Protein AF-A0AA36I1F5-F1 (afdb_monomer_lite)

Sequence (208 aa):
MPCSGCFPVVDKACPSWGMTSWRTGRLPTWRRWLKSPAPKAVASWRWVSASGSRPKPSIGFPSRSHVIFEANSSVLGRAGLWAEGAKNPTLVLGGFWQELVESFEPNSFSGVLFDAYPLSPGEASGDGEVGAFFREAARLLRPGGCFTFYYDAGSNWLECVRAFRAETTPKLRAAGFGEVQEDQVMCQPRPGCTYFWKDRFLVPKAIR

InterPro domains:
  IPR029063 S-adenosyl-L-methionine-dependent methyltransferase superfamily [G3DSA:3.40.50.150] (58-208)
  IPR029063 S-adenosyl-L-methionine-dependent methyltransferase superfamily [SSF53335] (62-185)
  IPR051038 RMT2/GAMT Methy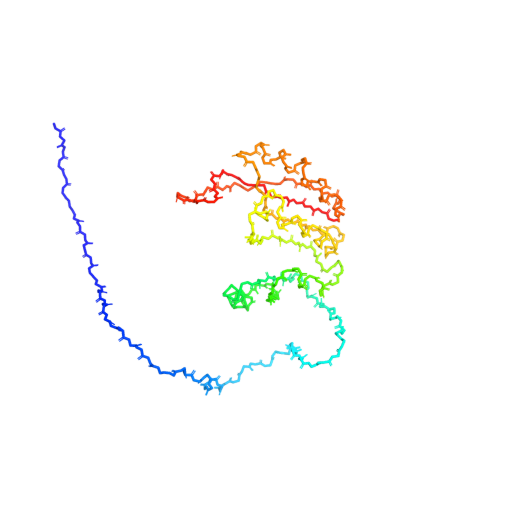ltransferase [PT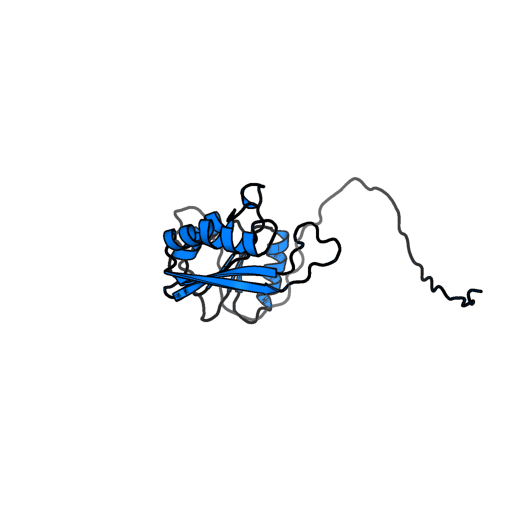HR32379] (62-178)

Radius of gyration: 24.88 Å; chains: 1; bounding box: 67×66×46 Å

pLDDT: mean 76.62, std 27.91, range [24.94, 98.69]

Structure (mmCIF, N/CA/C/O backbone):
data_AF-A0AA36I1F5-F1
#
_entry.id   AF-A0AA36I1F5-F1
#
loop_
_atom_site.group_PDB
_atom_site.id
_atom_site.type_symbol
_atom_site.label_atom_id
_atom_site.label_alt_id
_atom_site.label_comp_id
_atom_site.label_asym_id
_atom_site.label_entity_id
_atom_site.label_seq_id
_atom_site.pdbx_PDB_ins_code
_atom_site.Cartn_x
_atom_site.Cartn_y
_atom_site.Cartn_z
_atom_site.occupancy
_atom_site.B_iso_or_equiv
_atom_site.auth_seq_id
_atom_site.auth_comp_id
_atom_site.auth_asym_id
_atom_site.auth_atom_id
_atom_site.pdbx_PDB_model_num
ATOM 1 N N . MET A 1 1 ? 32.319 -47.508 -23.990 1.00 37.00 1 MET A N 1
ATOM 2 C CA . MET A 1 1 ? 31.601 -47.948 -22.777 1.00 37.00 1 MET A CA 1
ATOM 3 C C . MET A 1 1 ? 30.659 -46.837 -22.343 1.00 37.00 1 MET A C 1
ATOM 5 O O . MET A 1 1 ? 31.134 -45.730 -22.123 1.00 37.00 1 MET A O 1
ATOM 9 N N . PRO A 1 2 ? 29.351 -47.113 -22.290 1.00 35.62 2 PRO A N 1
ATOM 10 C CA . PRO A 1 2 ? 28.555 -46.719 -21.131 1.00 35.62 2 PRO A CA 1
ATOM 11 C C . PRO A 1 2 ? 27.767 -47.916 -20.578 1.00 35.62 2 PRO A C 1
ATOM 13 O O . PRO A 1 2 ? 27.299 -48.773 -21.327 1.00 35.62 2 PRO A O 1
ATOM 16 N N . CYS A 1 3 ? 27.677 -47.981 -19.251 1.00 32.06 3 CYS A N 1
ATOM 17 C CA . CYS A 1 3 ? 27.005 -49.045 -18.518 1.00 32.06 3 CYS A CA 1
ATOM 18 C C . CYS A 1 3 ? 25.477 -48.927 -18.574 1.00 32.06 3 CYS A C 1
ATOM 20 O O . CYS A 1 3 ? 24.892 -47.851 -18.493 1.00 32.06 3 CYS A O 1
ATOM 22 N N . SER A 1 4 ? 24.889 -50.109 -18.673 1.00 35.88 4 SER A N 1
ATOM 23 C CA . SER A 1 4 ? 23.495 -50.530 -18.630 1.00 35.88 4 SER A CA 1
ATOM 24 C C . SER A 1 4 ? 22.808 -50.345 -17.270 1.00 35.88 4 SER A C 1
ATOM 26 O O . SER A 1 4 ? 23.414 -50.604 -16.233 1.00 35.88 4 SER A O 1
ATOM 28 N N . GLY A 1 5 ? 21.506 -50.039 -17.291 1.00 30.09 5 GLY A N 1
ATOM 29 C CA . GLY A 1 5 ? 20.605 -50.163 -16.138 1.00 30.09 5 GLY A CA 1
ATOM 30 C C . GLY A 1 5 ? 19.142 -49.909 -16.517 1.00 30.09 5 GLY A C 1
ATOM 31 O O . GLY A 1 5 ? 18.732 -48.765 -16.671 1.00 30.09 5 GLY A O 1
ATOM 32 N N . CYS A 1 6 ? 18.376 -50.985 -16.707 1.00 29.97 6 CYS A N 1
ATOM 33 C CA . CYS A 1 6 ? 16.960 -51.008 -17.092 1.00 29.97 6 CYS A CA 1
ATOM 34 C C . CYS A 1 6 ? 15.999 -50.897 -15.884 1.00 29.97 6 CYS A C 1
ATOM 36 O O . CYS A 1 6 ? 16.178 -51.657 -14.942 1.00 29.97 6 CYS A O 1
ATOM 38 N N . PHE A 1 7 ? 14.958 -50.046 -16.026 1.00 29.17 7 PHE A N 1
ATOM 39 C CA . PHE A 1 7 ? 13.521 -50.166 -15.635 1.00 29.17 7 PHE A CA 1
ATOM 40 C C . PHE A 1 7 ? 13.102 -50.464 -14.156 1.00 29.17 7 PHE A C 1
ATOM 42 O O . PHE A 1 7 ? 13.889 -51.040 -13.415 1.00 29.17 7 PHE A O 1
ATOM 49 N N . PRO A 1 8 ? 11.866 -50.106 -13.691 1.00 40.16 8 PRO A N 1
ATOM 50 C CA . PRO A 1 8 ? 10.638 -49.988 -14.484 1.00 40.16 8 PRO A CA 1
ATOM 51 C C . PRO A 1 8 ? 9.773 -48.721 -14.344 1.00 40.16 8 PRO A C 1
ATOM 53 O O . PRO A 1 8 ? 9.711 -48.036 -13.328 1.00 40.16 8 PRO A O 1
ATOM 56 N N . VAL A 1 9 ? 9.047 -48.508 -15.442 1.00 33.41 9 VAL A N 1
ATOM 57 C CA . VAL A 1 9 ? 7.820 -47.728 -15.603 1.00 33.41 9 VAL A CA 1
ATOM 58 C C . VAL A 1 9 ? 6.725 -48.335 -14.729 1.00 33.41 9 VAL A C 1
ATOM 60 O O . VAL A 1 9 ? 6.545 -49.553 -14.721 1.00 33.41 9 VAL A O 1
ATOM 63 N N . VAL A 1 10 ? 5.963 -47.487 -14.041 1.00 33.53 10 VAL A N 1
ATOM 64 C CA . VAL A 1 10 ? 4.679 -47.875 -13.453 1.00 33.53 10 VAL A CA 1
ATOM 65 C C . VAL A 1 10 ? 3.609 -46.951 -14.017 1.00 33.53 10 VAL A C 1
ATOM 67 O O . VAL A 1 10 ? 3.393 -45.844 -13.529 1.00 33.53 10 VAL A O 1
ATOM 70 N N . ASP A 1 11 ? 2.961 -47.437 -15.073 1.00 30.39 11 ASP A N 1
ATOM 71 C CA . ASP A 1 11 ? 1.668 -46.964 -15.547 1.00 30.39 11 ASP A CA 1
ATOM 72 C C . ASP A 1 11 ? 0.587 -47.314 -14.520 1.00 30.39 11 ASP A C 1
ATOM 74 O O . ASP A 1 11 ? 0.445 -48.468 -14.105 1.00 30.39 11 ASP A O 1
ATOM 78 N N . LYS A 1 12 ? -0.244 -46.332 -14.169 1.00 31.80 12 LYS A N 1
ATOM 79 C CA . LYS A 1 12 ? -1.614 -46.586 -13.719 1.00 31.80 12 LYS A CA 1
ATOM 80 C C . LYS A 1 12 ? -2.574 -45.667 -14.473 1.00 31.80 12 LYS A C 1
ATOM 82 O O . LYS A 1 12 ? -2.655 -44.473 -14.202 1.00 31.80 12 LYS A O 1
ATOM 87 N N . ALA A 1 13 ? -3.307 -46.281 -15.404 1.00 30.05 13 ALA A N 1
ATOM 88 C CA . ALA A 1 13 ? -4.621 -45.860 -15.901 1.00 30.05 13 ALA A CA 1
ATOM 89 C C . ALA A 1 13 ? -5.575 -45.573 -14.714 1.00 30.05 13 ALA A C 1
ATOM 91 O O . ALA A 1 13 ? -5.378 -46.125 -13.635 1.00 30.05 13 ALA A O 1
ATOM 92 N N . CYS A 1 14 ? -6.625 -44.749 -14.774 1.00 26.41 14 CYS A N 1
ATOM 93 C CA . CYS A 1 14 ? -7.742 -44.584 -15.724 1.00 26.41 14 CYS A CA 1
AT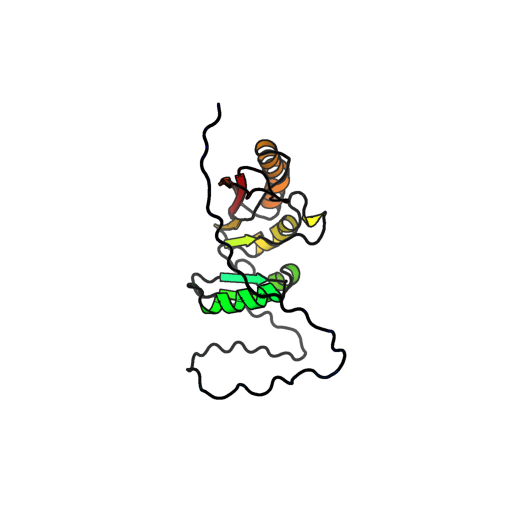OM 94 C C . CYS A 1 14 ? -8.635 -43.422 -15.166 1.00 26.41 14 CYS A C 1
ATOM 96 O O . CYS A 1 14 ? -8.364 -42.994 -14.041 1.00 26.41 14 CYS A O 1
ATOM 98 N N . PRO A 1 15 ? -9.769 -42.985 -15.766 1.00 36.47 15 PRO A N 1
ATOM 99 C CA . PRO A 1 15 ? -10.275 -43.159 -17.127 1.00 36.47 15 PRO A CA 1
ATOM 100 C C . PRO A 1 15 ? -10.642 -41.832 -17.829 1.00 36.47 15 PRO A C 1
ATOM 102 O O . PRO A 1 15 ? -11.023 -40.829 -17.225 1.00 36.47 15 PRO A O 1
ATOM 105 N N . SER A 1 16 ? -10.635 -41.891 -19.155 1.00 30.56 16 SER A N 1
ATOM 106 C CA . SER A 1 16 ? -11.374 -41.001 -20.042 1.00 30.56 16 SER A CA 1
ATOM 107 C C . SER A 1 16 ? -12.889 -41.170 -19.870 1.00 30.56 16 SER A C 1
ATOM 109 O O . SER A 1 16 ? -13.411 -42.280 -19.917 1.00 30.56 16 SER A O 1
ATOM 111 N N . TRP A 1 17 ? -13.607 -40.053 -19.767 1.00 27.98 17 TRP A N 1
ATOM 112 C CA . TRP A 1 17 ? -15.015 -39.962 -20.150 1.00 27.98 17 TRP A CA 1
ATOM 113 C C . TRP A 1 17 ? -15.156 -38.779 -21.098 1.00 27.98 17 TRP A C 1
ATOM 115 O O . TRP A 1 17 ? -15.196 -37.623 -20.685 1.00 27.98 17 TRP A O 1
ATOM 125 N N . GLY A 1 18 ? -15.199 -39.078 -22.392 1.00 25.86 18 GLY A N 1
ATOM 126 C CA . GLY A 1 18 ? -15.912 -38.228 -23.330 1.00 25.86 18 GLY A CA 1
ATOM 127 C C . GLY A 1 18 ? -17.379 -38.640 -23.324 1.00 25.86 18 GLY A C 1
ATOM 128 O O . GLY A 1 18 ? -17.651 -39.835 -23.284 1.00 25.86 18 GLY A O 1
ATOM 129 N N . MET A 1 19 ? -18.302 -37.677 -23.381 1.00 24.94 19 MET A N 1
ATOM 130 C CA . MET A 1 19 ? -19.494 -37.753 -24.235 1.00 24.94 19 MET A CA 1
ATOM 131 C C . MET A 1 19 ? -20.368 -36.489 -24.131 1.00 24.94 19 MET A C 1
ATOM 133 O O . MET A 1 19 ? -20.867 -36.129 -23.073 1.00 24.94 19 MET A O 1
ATOM 137 N N . THR A 1 20 ? -20.588 -35.900 -25.309 1.00 28.00 20 THR A N 1
ATOM 138 C CA . THR A 1 20 ? -21.852 -35.353 -25.841 1.00 28.00 20 THR A CA 1
ATOM 139 C C . THR A 1 20 ? -22.563 -34.156 -25.199 1.00 28.00 20 THR A C 1
ATOM 141 O O . THR A 1 20 ? -23.010 -34.148 -24.059 1.00 28.00 20 THR A O 1
ATOM 144 N N . SER A 1 21 ? -22.795 -33.193 -26.094 1.00 32.88 21 SER A N 1
ATOM 145 C CA . SER A 1 21 ? -23.804 -32.137 -26.103 1.00 32.88 21 SER A CA 1
ATOM 146 C C . SER A 1 21 ? -25.161 -32.498 -25.497 1.00 32.88 21 SER A C 1
ATOM 148 O O . SER A 1 21 ? -25.764 -33.476 -25.928 1.00 32.88 21 SER A O 1
ATOM 150 N N . TRP A 1 22 ? -25.723 -31.586 -24.698 1.00 27.34 22 TRP A N 1
ATOM 151 C CA . TRP A 1 22 ? -27.170 -31.374 -24.608 1.00 27.34 22 TRP A CA 1
ATOM 152 C C . TRP A 1 22 ? -27.476 -29.878 -24.481 1.00 27.34 22 TRP A C 1
ATOM 154 O O . TRP A 1 22 ? -27.153 -29.225 -23.491 1.00 27.34 22 TRP A O 1
ATOM 164 N N . ARG A 1 23 ? -28.101 -29.333 -25.530 1.00 28.56 23 ARG A N 1
ATOM 165 C CA . ARG A 1 23 ? -28.928 -28.127 -25.444 1.00 28.56 23 ARG A CA 1
ATOM 166 C C . ARG A 1 23 ? -30.192 -28.461 -24.642 1.00 28.56 23 ARG A C 1
ATOM 168 O O . ARG A 1 23 ? -30.702 -29.572 -24.728 1.00 28.56 23 ARG A O 1
ATOM 175 N N . THR A 1 24 ? -30.751 -27.412 -24.039 1.00 34.25 24 THR A N 1
ATOM 176 C CA . THR A 1 24 ? -32.116 -27.253 -23.493 1.00 34.25 24 THR A CA 1
ATOM 177 C C . THR A 1 24 ? -32.337 -27.569 -22.005 1.00 34.25 24 THR A C 1
ATOM 179 O O . THR A 1 24 ? -32.146 -28.684 -21.545 1.00 34.25 24 THR A O 1
ATOM 182 N N . GLY A 1 25 ? -32.859 -26.563 -21.286 1.00 27.33 25 GLY A N 1
ATOM 183 C CA . GLY A 1 25 ? -33.937 -26.773 -20.314 1.00 27.33 25 GLY A CA 1
ATOM 184 C C . GLY A 1 25 ? -33.624 -26.650 -18.817 1.00 27.33 25 GLY A C 1
ATOM 185 O O . GLY A 1 25 ? -33.358 -27.644 -18.164 1.00 27.33 25 GLY A O 1
ATOM 186 N N . ARG A 1 26 ? -33.904 -25.454 -18.273 1.00 27.81 26 ARG A N 1
ATOM 187 C CA . ARG A 1 26 ? -34.336 -25.142 -16.885 1.00 27.81 26 ARG A CA 1
ATOM 188 C C . ARG A 1 26 ? -33.311 -25.209 -15.737 1.00 27.81 26 ARG A C 1
ATOM 190 O O . ARG A 1 26 ? -32.789 -26.249 -15.362 1.00 27.81 26 ARG A O 1
ATOM 197 N N . LEU A 1 27 ? -33.165 -24.047 -15.094 1.00 30.00 27 LEU A N 1
ATOM 198 C CA . LEU A 1 27 ? -32.506 -23.811 -13.807 1.00 30.00 27 LEU A CA 1
ATOM 199 C C . LEU A 1 27 ? -33.281 -24.476 -12.647 1.00 30.00 27 LEU A C 1
ATOM 201 O O . LEU A 1 27 ? -34.497 -24.278 -12.560 1.00 30.00 27 LEU A O 1
ATOM 205 N N . PRO A 1 28 ? -32.618 -25.177 -11.708 1.00 31.95 28 PRO A N 1
ATOM 206 C CA . PRO A 1 28 ? -33.247 -25.606 -10.464 1.00 31.95 28 PRO A CA 1
ATOM 207 C C . PRO A 1 28 ? -33.379 -24.439 -9.477 1.00 31.95 28 PRO A C 1
ATOM 209 O O . PRO A 1 28 ? -32.428 -23.720 -9.176 1.00 31.95 28 PRO A O 1
ATOM 212 N N . THR A 1 29 ? -34.588 -24.267 -8.954 1.00 30.53 29 THR A N 1
ATOM 213 C CA . THR A 1 29 ? -34.979 -23.274 -7.951 1.00 30.53 29 THR A CA 1
ATOM 214 C C . THR A 1 29 ? -34.404 -23.598 -6.566 1.00 30.53 29 THR A C 1
ATOM 216 O O . THR A 1 29 ? -34.737 -24.625 -5.973 1.00 30.53 29 THR A O 1
ATOM 219 N N . TRP A 1 30 ? -33.604 -22.688 -6.005 1.00 29.53 30 TRP A N 1
ATOM 220 C CA . TRP A 1 30 ? -33.026 -22.775 -4.658 1.00 29.53 30 TRP A CA 1
ATOM 221 C C . TRP A 1 30 ? -34.054 -22.435 -3.565 1.00 29.53 30 TRP A C 1
ATOM 223 O O . TRP A 1 30 ? -34.070 -21.338 -3.015 1.00 29.53 30 TRP A O 1
ATOM 233 N N . ARG A 1 31 ? -34.942 -23.376 -3.233 1.00 33.97 31 ARG A N 1
ATOM 234 C CA . ARG A 1 31 ? -35.760 -23.324 -2.006 1.00 33.97 31 ARG A CA 1
ATOM 235 C C . ARG A 1 31 ? -35.920 -24.717 -1.406 1.00 33.97 31 ARG A C 1
ATOM 237 O O . ARG A 1 31 ? -36.994 -25.295 -1.527 1.00 33.97 31 ARG A O 1
ATOM 244 N N . ARG A 1 32 ? -34.888 -25.262 -0.744 1.00 33.34 32 ARG A N 1
ATOM 245 C CA . ARG A 1 32 ? -35.091 -26.369 0.218 1.00 33.34 32 ARG A CA 1
ATOM 246 C C . ARG A 1 32 ? -33.907 -26.709 1.137 1.00 33.34 32 ARG A C 1
ATOM 248 O O . ARG A 1 32 ? -33.588 -27.875 1.274 1.00 33.34 32 ARG A O 1
ATOM 255 N N . TRP A 1 33 ? -33.300 -25.740 1.822 1.00 28.89 33 TRP A N 1
ATOM 256 C CA . TRP A 1 33 ? -32.435 -26.039 2.979 1.00 28.89 33 TRP A CA 1
ATOM 257 C C . TRP A 1 33 ? -32.628 -24.997 4.084 1.00 28.89 33 TRP A C 1
ATOM 259 O O . TRP A 1 33 ? -31.832 -24.090 4.276 1.00 28.89 33 TRP A O 1
ATOM 269 N N . LEU A 1 34 ? -33.744 -25.124 4.799 1.00 30.61 34 LEU A N 1
ATOM 270 C CA . LEU A 1 34 ? -33.954 -24.538 6.121 1.00 30.61 34 LEU A CA 1
ATOM 271 C C . LEU A 1 34 ? -34.661 -25.606 6.949 1.00 30.61 34 LEU A C 1
ATOM 273 O O . LEU A 1 34 ? -35.832 -25.873 6.680 1.00 30.61 34 LEU A O 1
ATOM 277 N N . LYS A 1 35 ? -33.944 -26.229 7.896 1.00 31.17 35 LYS A N 1
ATOM 278 C CA . LYS A 1 35 ? -34.474 -26.816 9.144 1.00 31.17 35 LYS A CA 1
ATOM 279 C C . LYS A 1 35 ? -33.345 -27.457 9.969 1.00 31.17 35 LYS A C 1
ATOM 281 O O . LYS A 1 35 ? -33.098 -28.652 9.853 1.00 31.17 35 LYS A O 1
ATOM 286 N N . SER A 1 36 ? -32.676 -26.654 10.799 1.00 32.47 36 SER A N 1
ATOM 287 C CA . SER A 1 36 ? -32.271 -26.965 12.190 1.00 32.47 36 SER A CA 1
ATOM 288 C C . SER A 1 36 ? -31.636 -25.718 12.836 1.00 32.47 36 SER A C 1
ATOM 290 O O . SER A 1 36 ? -31.051 -24.914 12.108 1.00 32.47 36 SER A O 1
ATOM 292 N N . PRO A 1 37 ? -31.810 -25.484 14.152 1.00 40.25 37 PRO A N 1
ATOM 293 C CA . PRO A 1 37 ? -31.570 -24.177 14.760 1.00 40.25 37 PRO A CA 1
ATOM 294 C C . PRO A 1 37 ? -30.102 -24.000 15.171 1.00 40.25 37 PRO A C 1
ATOM 296 O O . PRO A 1 37 ? -29.571 -24.785 15.952 1.00 40.25 37 PRO A O 1
ATOM 299 N N . ALA A 1 38 ? -29.459 -22.943 14.674 1.00 34.44 38 ALA A N 1
ATOM 300 C CA . ALA A 1 38 ? -28.154 -22.488 15.152 1.00 34.44 38 ALA A CA 1
ATOM 301 C C . ALA A 1 38 ? -28.319 -21.555 16.377 1.00 34.44 38 ALA A C 1
ATOM 303 O O . ALA A 1 38 ? -29.341 -20.867 16.488 1.00 34.44 38 ALA A O 1
ATOM 304 N N . PRO A 1 39 ? -27.356 -21.547 17.318 1.00 35.84 39 PRO A N 1
ATOM 305 C CA . PRO A 1 39 ? -27.492 -20.894 18.617 1.00 35.84 39 PRO A CA 1
ATOM 306 C C . PRO A 1 39 ? -27.527 -19.365 18.516 1.00 35.84 39 PRO A C 1
ATOM 308 O O . PRO A 1 39 ? -26.969 -18.751 17.608 1.00 35.84 39 PRO A O 1
ATOM 311 N N . LYS A 1 40 ? -28.189 -18.751 19.502 1.00 40.62 40 LYS A N 1
ATOM 312 C CA . LYS A 1 40 ? -28.300 -17.302 19.691 1.00 40.62 40 LYS A CA 1
ATOM 313 C C . LYS A 1 40 ? -26.913 -16.675 19.891 1.00 40.62 40 LYS A C 1
ATOM 315 O O . LYS A 1 40 ? -26.405 -16.661 21.007 1.00 40.62 40 LYS A O 1
ATOM 320 N N . ALA A 1 41 ? -26.350 -16.099 18.835 1.00 30.91 41 ALA A N 1
ATOM 321 C CA . ALA A 1 41 ? -25.345 -15.047 18.926 1.00 30.91 41 ALA A CA 1
ATOM 322 C C . ALA A 1 41 ? -25.959 -13.768 18.345 1.00 30.91 41 ALA A C 1
ATOM 324 O O . ALA A 1 41 ? -26.298 -13.690 17.165 1.00 30.91 41 ALA A O 1
ATOM 325 N N . VAL A 1 42 ? -26.180 -12.783 19.212 1.00 38.47 42 VAL A N 1
ATOM 326 C CA . VAL A 1 42 ? -26.660 -11.458 18.824 1.00 38.47 42 VAL A CA 1
ATOM 327 C C . VAL A 1 42 ? -25.479 -10.683 18.249 1.00 38.47 42 VAL A C 1
ATOM 329 O O . VAL A 1 42 ? -24.647 -10.173 18.986 1.00 38.47 42 VAL A O 1
ATOM 332 N N . ALA A 1 43 ? -25.436 -10.576 16.927 1.00 32.09 43 ALA A N 1
ATOM 333 C CA . ALA A 1 43 ? -24.882 -9.425 16.226 1.00 32.09 43 ALA A CA 1
ATOM 334 C C . ALA A 1 43 ? -25.748 -9.222 14.979 1.00 32.09 43 ALA A C 1
ATOM 336 O O . ALA A 1 43 ? -25.529 -9.825 13.930 1.00 32.09 43 ALA A O 1
ATOM 337 N N . SER A 1 44 ? -26.827 -8.452 15.126 1.00 26.22 44 SER A N 1
ATOM 338 C CA . SER A 1 44 ? -27.702 -8.123 14.006 1.00 26.22 44 SER A CA 1
ATOM 339 C C . SER A 1 44 ? -26.991 -7.136 13.082 1.00 26.22 44 SER A C 1
ATOM 341 O O . SER A 1 44 ? -26.946 -5.943 13.375 1.00 26.22 44 SER A O 1
ATOM 343 N N . TRP A 1 45 ? -26.485 -7.598 11.945 1.00 34.91 45 TRP A N 1
ATOM 344 C CA . TRP A 1 45 ? -26.148 -6.706 10.837 1.00 34.91 45 TRP A CA 1
ATOM 345 C C . TRP A 1 45 ? -27.353 -6.652 9.906 1.00 34.91 45 TRP A C 1
ATOM 347 O O . TRP A 1 45 ? -27.576 -7.525 9.070 1.00 34.91 45 TRP A O 1
ATOM 357 N N . ARG A 1 46 ? -28.214 -5.656 10.132 1.00 25.69 46 ARG A N 1
ATOM 358 C CA . ARG A 1 46 ? -29.417 -5.436 9.330 1.00 25.69 46 ARG A CA 1
ATOM 359 C C . ARG A 1 46 ? -29.025 -4.633 8.090 1.00 25.69 46 ARG A C 1
ATOM 361 O O . ARG A 1 46 ? -28.829 -3.427 8.174 1.00 25.69 46 ARG A O 1
ATOM 368 N N . TRP A 1 47 ? -28.942 -5.293 6.938 1.00 30.31 47 TRP A N 1
ATOM 369 C CA . TRP A 1 47 ? -29.044 -4.603 5.654 1.00 30.31 47 TRP A CA 1
ATOM 370 C C . TRP A 1 47 ? -30.515 -4.231 5.445 1.00 30.31 47 TRP A C 1
ATOM 372 O O . TRP A 1 47 ? -31.361 -5.102 5.250 1.00 30.31 47 TRP A O 1
ATOM 382 N N . VAL A 1 48 ? -30.831 -2.940 5.534 1.00 28.20 48 VAL A N 1
ATOM 383 C CA . VAL A 1 48 ? -32.125 -2.394 5.114 1.00 28.20 48 VAL A CA 1
ATOM 384 C C . VAL A 1 48 ? -31.854 -1.459 3.946 1.00 28.20 48 VAL A C 1
ATOM 386 O O . VAL A 1 48 ? -31.306 -0.375 4.118 1.00 28.20 48 VAL A O 1
ATOM 389 N N . SER A 1 49 ? -32.220 -1.908 2.749 1.00 40.66 49 SER A N 1
ATOM 390 C CA . SER A 1 49 ? -32.395 -1.037 1.591 1.00 40.66 49 SER A CA 1
ATOM 391 C C . SER A 1 49 ? -33.816 -0.482 1.619 1.00 40.66 49 SER A C 1
ATOM 393 O O . SER A 1 49 ? -34.765 -1.259 1.538 1.00 40.66 49 SER A O 1
ATOM 395 N N . ALA A 1 50 ? -33.954 0.836 1.745 1.00 31.47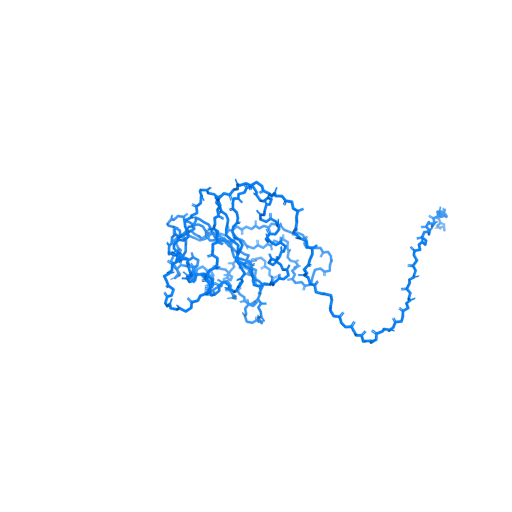 50 ALA A N 1
ATOM 396 C CA . ALA A 1 50 ? -35.065 1.621 1.207 1.00 31.47 50 ALA A CA 1
ATOM 397 C C . ALA A 1 50 ? -34.735 3.114 1.370 1.00 31.47 50 ALA A C 1
ATOM 399 O O . ALA A 1 50 ? -34.487 3.566 2.481 1.00 31.47 50 ALA A O 1
ATOM 400 N N . SER A 1 51 ? -34.696 3.828 0.241 1.00 47.53 51 SER A N 1
ATOM 401 C CA . SER A 1 51 ? -34.933 5.272 0.055 1.00 47.53 51 SER A CA 1
ATOM 402 C C . SER A 1 51 ? -34.723 6.238 1.239 1.00 47.53 51 SER A C 1
ATOM 404 O O . SER A 1 51 ? -35.473 6.212 2.211 1.00 47.53 51 SER A O 1
ATOM 406 N N . GLY A 1 52 ? -33.834 7.218 1.043 1.00 39.47 52 GLY A N 1
ATOM 407 C CA . GLY A 1 52 ? -33.723 8.428 1.869 1.00 39.47 52 GLY A CA 1
ATOM 408 C C . GLY A 1 52 ? -32.353 8.547 2.532 1.00 39.47 52 GLY A C 1
ATOM 409 O O . GLY A 1 52 ? -31.992 7.694 3.331 1.00 39.47 52 GLY A O 1
ATOM 410 N N . SER A 1 53 ? -31.584 9.565 2.125 1.00 43.81 53 SER A N 1
ATOM 411 C CA . SER A 1 53 ? -30.298 10.040 2.681 1.00 43.81 53 SER A CA 1
ATOM 412 C C . SER A 1 53 ? -29.629 9.141 3.736 1.00 43.81 53 SER A C 1
ATOM 414 O O . SER A 1 53 ? -30.039 9.142 4.897 1.00 43.81 53 SER A O 1
ATOM 416 N N . ARG A 1 54 ? -28.560 8.424 3.347 1.00 37.50 54 ARG A N 1
ATOM 417 C CA . ARG A 1 54 ? -27.753 7.586 4.253 1.00 37.50 54 ARG A CA 1
ATOM 418 C C . ARG A 1 54 ? -27.180 8.425 5.407 1.00 37.50 54 ARG A C 1
ATOM 420 O O . ARG A 1 54 ? -26.307 9.253 5.144 1.00 37.50 54 ARG A O 1
ATOM 427 N N . PRO A 1 55 ? -27.535 8.164 6.676 1.00 39.06 55 PRO A N 1
ATOM 428 C CA . PRO A 1 55 ? -26.599 8.435 7.755 1.00 39.06 55 PRO A CA 1
ATOM 429 C C . PRO A 1 55 ? -25.397 7.499 7.569 1.00 39.06 55 PRO A C 1
ATOM 431 O O . PRO A 1 55 ? -25.575 6.288 7.418 1.00 39.06 55 PRO A O 1
ATOM 434 N N . LYS A 1 56 ? -24.179 8.051 7.523 1.00 40.47 56 LYS A N 1
ATOM 435 C CA . LYS A 1 56 ? -22.952 7.246 7.491 1.00 40.47 56 LYS A CA 1
ATOM 436 C C . LYS A 1 56 ? -22.857 6.466 8.811 1.00 40.47 56 LYS A C 1
ATOM 438 O O . LYS A 1 56 ? -22.809 7.099 9.865 1.00 40.47 56 LYS A O 1
ATOM 443 N N . PRO A 1 57 ? -22.879 5.123 8.801 1.00 38.69 57 PRO A N 1
ATOM 444 C CA . PRO A 1 57 ? -22.666 4.361 10.021 1.00 38.69 57 PRO A CA 1
ATOM 445 C C . PRO A 1 57 ? -21.199 4.492 10.442 1.00 38.69 57 PRO A C 1
ATOM 447 O O . PRO A 1 57 ? -20.302 4.140 9.680 1.00 38.69 57 PRO A O 1
ATOM 450 N N . SER A 1 58 ? -20.941 4.956 11.665 1.00 48.88 58 SER A N 1
ATOM 451 C CA . SER A 1 58 ? -19.621 4.824 12.276 1.00 48.88 58 SER A CA 1
ATOM 452 C C . SER A 1 58 ? -19.440 3.368 12.711 1.00 48.88 58 SER A C 1
ATOM 454 O O . SER A 1 58 ? -20.020 2.901 13.691 1.00 48.88 58 SER A O 1
ATOM 456 N N . ILE A 1 59 ? -18.680 2.601 11.931 1.00 57.84 59 ILE A N 1
ATOM 457 C CA . ILE A 1 59 ? -18.392 1.205 12.266 1.00 57.84 59 ILE A CA 1
ATOM 458 C C . ILE A 1 59 ? -17.370 1.200 13.410 1.00 57.84 59 ILE A C 1
ATOM 460 O O . ILE A 1 59 ? -16.178 1.418 13.206 1.00 57.84 59 ILE A O 1
ATOM 464 N N . GLY A 1 60 ? -17.848 0.986 14.636 1.00 50.59 60 GLY A N 1
ATOM 465 C CA . GLY A 1 60 ? -16.995 0.730 15.794 1.00 50.59 60 GLY A CA 1
ATOM 466 C C . GLY A 1 60 ? -16.437 -0.691 15.738 1.00 50.59 60 GLY A C 1
ATOM 467 O O . GLY A 1 60 ? -17.194 -1.650 15.591 1.00 50.59 60 GLY A O 1
ATOM 468 N N . PHE A 1 61 ? -15.120 -0.835 15.867 1.00 60.66 61 PHE A N 1
ATOM 469 C CA . PHE A 1 61 ? -14.438 -2.124 15.778 1.00 60.66 61 PHE A CA 1
ATOM 470 C C . PHE A 1 61 ? -13.873 -2.579 17.134 1.00 60.66 61 PHE A C 1
ATOM 472 O O . PHE A 1 61 ? -13.336 -1.752 17.877 1.00 60.66 61 PHE A O 1
ATOM 479 N N . PRO A 1 62 ? -13.922 -3.886 17.458 1.00 66.19 62 PRO A N 1
ATOM 480 C CA . PRO A 1 62 ? -13.218 -4.427 18.617 1.00 66.19 62 PRO A CA 1
ATOM 481 C C . PRO A 1 62 ? -11.695 -4.275 18.459 1.00 66.19 62 PRO A C 1
ATOM 483 O O . PRO A 1 62 ? -11.173 -4.161 17.342 1.00 66.19 62 PRO A O 1
ATOM 486 N N . SER A 1 63 ? -10.968 -4.282 19.582 1.00 67.38 63 SER A N 1
ATOM 487 C CA . SER A 1 63 ? -9.504 -4.205 19.580 1.00 67.38 63 SER A CA 1
ATOM 488 C C . SER A 1 63 ? -8.907 -5.398 18.819 1.00 67.38 63 SER A C 1
ATOM 490 O O . SER A 1 63 ? -9.277 -6.542 19.058 1.00 67.38 63 SER A O 1
ATOM 492 N N . ARG A 1 64 ? -7.984 -5.119 17.883 1.00 84.19 64 ARG A N 1
ATOM 493 C CA . ARG A 1 64 ? -7.373 -6.102 16.960 1.00 84.19 64 ARG A CA 1
ATOM 494 C C . ARG A 1 64 ? -8.394 -6.828 16.073 1.00 84.19 64 ARG A C 1
ATOM 496 O O . ARG A 1 64 ? -8.575 -8.038 16.161 1.00 84.19 64 ARG A O 1
ATOM 503 N N . SER A 1 65 ? -9.023 -6.079 15.182 1.00 93.19 65 SER A N 1
ATOM 504 C CA . SER A 1 65 ? -9.897 -6.585 14.120 1.00 93.19 65 SER A CA 1
ATOM 505 C C . SER A 1 65 ? -9.303 -6.296 12.745 1.00 93.19 65 SER A C 1
ATOM 507 O O . SER A 1 65 ? -8.424 -5.443 12.608 1.00 93.19 65 SER A O 1
ATOM 509 N N . HIS A 1 66 ? -9.767 -7.028 11.736 1.00 96.00 66 HIS A N 1
ATOM 510 C CA . HIS A 1 66 ? -9.382 -6.838 10.343 1.00 96.00 66 HIS A CA 1
ATOM 511 C C . HIS A 1 66 ? -10.579 -6.369 9.517 1.00 96.00 66 HIS A C 1
ATOM 513 O O . HIS A 1 66 ? -11.715 -6.788 9.742 1.00 96.00 66 HIS A O 1
ATOM 519 N N . VAL A 1 67 ? -10.301 -5.531 8.525 1.00 97.25 67 VAL A N 1
ATOM 520 C CA . VAL A 1 67 ? -11.257 -5.149 7.488 1.00 97.25 67 VAL A CA 1
ATOM 521 C C . VAL A 1 67 ? -10.605 -5.431 6.145 1.00 97.25 67 VAL A C 1
ATOM 523 O O . VAL A 1 67 ? -9.467 -5.024 5.925 1.00 97.25 67 VAL A O 1
ATOM 526 N N . ILE A 1 68 ? -11.309 -6.152 5.278 1.00 97.62 68 ILE A N 1
ATOM 527 C CA . ILE A 1 68 ? -10.841 -6.540 3.946 1.00 97.62 68 ILE A CA 1
ATOM 528 C C . ILE A 1 68 ? -11.840 -6.012 2.923 1.00 97.62 68 ILE A C 1
ATOM 530 O O . ILE A 1 68 ? -13.042 -6.248 3.054 1.00 97.62 68 ILE A O 1
ATOM 534 N N . PHE A 1 69 ? -11.342 -5.314 1.907 1.00 97.50 69 PHE A N 1
ATOM 535 C CA . PHE A 1 69 ? -12.121 -4.907 0.739 1.00 97.50 69 PHE A CA 1
ATOM 536 C C . PHE A 1 69 ? -11.780 -5.834 -0.421 1.00 97.50 69 PHE A C 1
ATOM 538 O O . PHE A 1 69 ? -10.605 -6.078 -0.678 1.00 97.50 69 PHE A O 1
ATOM 545 N N . GLU A 1 70 ? -12.794 -6.360 -1.102 1.00 97.56 70 GLU A N 1
ATOM 546 C CA . GLU A 1 70 ? -12.606 -7.290 -2.214 1.00 97.56 70 GLU A CA 1
ATOM 547 C C . GLU A 1 70 ? -13.632 -7.021 -3.321 1.00 97.56 70 GLU A C 1
ATOM 549 O O . GLU A 1 70 ? -14.840 -7.168 -3.121 1.00 97.56 70 GLU A O 1
ATOM 554 N N . ALA A 1 71 ? -13.153 -6.639 -4.504 1.00 96.25 71 ALA A N 1
ATOM 555 C CA . ALA A 1 71 ? -14.005 -6.301 -5.641 1.00 96.25 71 ALA A CA 1
ATOM 556 C C . ALA A 1 71 ? -14.448 -7.541 -6.436 1.00 96.25 71 ALA A C 1
ATOM 558 O O . ALA A 1 71 ? -15.534 -7.564 -7.019 1.00 96.25 71 ALA A O 1
ATOM 559 N N . ASN A 1 72 ? -13.632 -8.596 -6.470 1.00 96.25 72 ASN A N 1
ATOM 560 C CA . ASN A 1 72 ? -13.917 -9.805 -7.222 1.00 96.25 72 ASN A CA 1
ATOM 561 C C . ASN A 1 72 ? -14.911 -10.698 -6.467 1.00 96.25 72 ASN A C 1
ATOM 563 O O . ASN A 1 72 ? -14.599 -11.266 -5.422 1.00 96.25 72 ASN A O 1
ATOM 567 N N . SER A 1 73 ? -16.094 -10.917 -7.042 1.00 94.06 73 SER A N 1
ATOM 568 C CA . SER A 1 73 ? -17.165 -11.702 -6.410 1.00 94.06 73 SER A CA 1
ATOM 569 C C . SER A 1 73 ? -16.772 -13.149 -6.063 1.00 94.06 73 SER A C 1
ATOM 571 O O . SER A 1 73 ? -17.236 -13.689 -5.057 1.00 94.06 73 SER A O 1
ATOM 573 N N . SER A 1 74 ? -15.888 -13.779 -6.847 1.00 92.56 74 SER A N 1
ATOM 574 C CA . SER A 1 74 ? -15.411 -15.145 -6.582 1.00 92.56 74 SER A CA 1
ATOM 575 C C . SER A 1 74 ? -14.390 -15.208 -5.441 1.00 92.56 74 SER A C 1
ATOM 577 O O . SER A 1 74 ? -14.320 -16.202 -4.713 1.00 92.56 74 SER A O 1
ATOM 579 N N . VAL A 1 75 ? -13.592 -14.151 -5.260 1.00 97.00 75 VAL A N 1
ATOM 580 C CA . VAL A 1 75 ? -12.667 -14.025 -4.127 1.00 97.00 75 VAL A CA 1
ATOM 581 C C . VAL A 1 75 ? -13.444 -13.620 -2.879 1.00 97.00 75 VAL A C 1
ATOM 583 O O . VAL A 1 75 ? -13.242 -14.229 -1.833 1.00 97.00 75 VAL A O 1
ATOM 586 N N . LEU A 1 76 ? -14.413 -12.710 -3.008 1.00 95.75 76 LEU A N 1
ATOM 587 C CA . LEU A 1 76 ? -15.282 -12.248 -1.927 1.00 95.75 76 LEU A CA 1
ATOM 588 C C . LEU A 1 76 ? -15.963 -13.411 -1.196 1.00 95.75 76 LEU A C 1
ATOM 590 O O . LEU A 1 76 ? -15.924 -13.473 0.031 1.00 95.75 76 LEU A O 1
ATOM 594 N N . GLY A 1 77 ? -16.535 -14.369 -1.937 1.00 93.56 77 GLY A N 1
ATOM 595 C CA . GLY A 1 77 ? -17.159 -15.553 -1.338 1.00 93.56 77 GLY A CA 1
ATOM 596 C C . GLY A 1 77 ? -16.177 -16.404 -0.524 1.00 93.56 77 GLY A C 1
ATOM 597 O O . GLY A 1 77 ? -16.504 -16.856 0.571 1.00 93.56 77 GLY A O 1
ATOM 598 N N . ARG A 1 78 ? -14.943 -16.577 -1.017 1.00 97.19 78 ARG A N 1
ATOM 599 C CA . ARG A 1 78 ? -13.885 -17.313 -0.303 1.00 97.19 78 ARG A CA 1
ATOM 600 C C . ARG A 1 78 ? -13.371 -16.546 0.915 1.00 97.19 78 ARG A C 1
ATOM 602 O O . ARG A 1 78 ? -13.161 -17.155 1.959 1.00 97.19 78 ARG A O 1
ATOM 609 N N . ALA A 1 79 ? -13.201 -15.232 0.794 1.00 96.69 79 ALA A N 1
ATOM 610 C CA . ALA A 1 79 ? -12.777 -14.361 1.883 1.00 96.69 79 ALA A CA 1
ATOM 611 C C . ALA A 1 79 ? -13.812 -14.336 3.018 1.00 96.69 79 ALA A C 1
ATOM 613 O O . ALA A 1 79 ? -13.432 -14.409 4.184 1.00 96.69 79 ALA A O 1
ATOM 614 N N . GLY A 1 80 ? -15.108 -14.313 2.687 1.00 95.38 80 GLY A N 1
ATOM 615 C CA . GLY A 1 80 ? -16.192 -14.420 3.665 1.00 95.38 80 GLY A CA 1
ATOM 616 C C . GLY A 1 80 ? -16.141 -15.729 4.457 1.00 95.38 80 GLY A C 1
ATOM 617 O O . GLY A 1 80 ? -16.130 -15.694 5.683 1.00 95.38 80 GLY A O 1
ATOM 618 N N . LEU A 1 81 ? -16.009 -16.871 3.771 1.00 95.81 81 LEU A N 1
ATOM 619 C CA . LEU A 1 81 ? -15.868 -18.179 4.429 1.00 95.81 81 LEU A CA 1
ATOM 620 C C . LEU A 1 81 ? -14.606 -18.264 5.298 1.00 95.81 81 LEU A C 1
ATOM 622 O O . LEU A 1 81 ? -14.635 -18.821 6.390 1.00 95.81 81 LEU A O 1
ATOM 626 N N . TRP A 1 82 ? -13.489 -17.701 4.831 1.00 97.31 82 TRP A N 1
ATOM 627 C CA . TRP A 1 82 ? -12.259 -17.641 5.618 1.00 97.31 82 TRP A CA 1
ATOM 628 C C . TRP A 1 82 ? -12.425 -16.793 6.889 1.00 97.31 82 TRP A C 1
ATOM 630 O O . TRP A 1 82 ? -11.937 -17.179 7.952 1.00 97.31 82 TRP A O 1
ATOM 640 N N . ALA A 1 83 ? -13.141 -15.668 6.801 1.00 96.81 83 ALA A N 1
ATOM 641 C CA . ALA A 1 83 ? -13.358 -14.755 7.920 1.00 96.81 83 ALA A CA 1
ATOM 642 C C . ALA A 1 83 ? -14.126 -15.401 9.088 1.00 96.81 83 ALA A C 1
ATOM 644 O O . ALA A 1 83 ? -13.870 -15.043 10.237 1.00 96.81 83 ALA A O 1
ATOM 645 N N . GLU A 1 84 ? -15.001 -16.382 8.827 1.00 95.12 84 GLU A N 1
ATOM 646 C CA . GLU A 1 84 ? -15.723 -17.138 9.867 1.00 95.12 84 GLU A CA 1
ATOM 647 C C . GLU A 1 84 ? -14.780 -17.916 10.801 1.00 95.12 84 GLU A C 1
ATOM 649 O O . GLU A 1 84 ? -15.078 -18.089 11.983 1.00 95.12 84 GLU A O 1
ATOM 654 N N . GLY A 1 85 ? -13.633 -18.367 10.282 1.00 94.62 85 GLY A N 1
ATOM 655 C CA . GLY A 1 85 ? -12.608 -19.094 11.036 1.00 94.62 85 GLY A CA 1
ATOM 656 C C . GLY A 1 85 ? -11.412 -18.239 11.462 1.00 94.62 85 GLY A C 1
ATOM 657 O O . GLY A 1 85 ? -10.454 -18.769 12.030 1.00 94.62 85 GLY A O 1
ATOM 658 N N . ALA A 1 86 ? -11.415 -16.937 11.167 1.00 95.00 86 ALA A N 1
ATOM 659 C CA . ALA A 1 86 ? -10.280 -16.069 11.446 1.00 95.00 86 ALA A CA 1
ATOM 660 C C . ALA A 1 86 ? -10.102 -15.844 12.957 1.00 95.00 86 ALA A C 1
ATOM 662 O O . ALA A 1 86 ? -11.052 -15.592 13.695 1.00 95.00 86 ALA A O 1
ATOM 663 N N . LYS A 1 87 ? -8.845 -15.875 13.422 1.00 93.56 87 LYS A N 1
ATOM 664 C CA . LYS A 1 87 ? -8.498 -15.652 14.839 1.00 93.56 87 LYS A CA 1
ATOM 665 C C . LYS A 1 87 ? -8.977 -14.293 15.362 1.00 93.56 87 LYS A C 1
ATOM 667 O O . LYS A 1 87 ? -9.375 -14.181 16.517 1.00 93.56 87 LYS A O 1
ATOM 672 N N . ASN A 1 88 ? -8.874 -13.266 14.523 1.00 93.81 88 ASN A N 1
ATOM 673 C CA . ASN A 1 88 ? -9.314 -11.913 14.833 1.00 93.81 88 ASN A CA 1
ATOM 674 C C . ASN A 1 88 ? -10.650 -11.647 14.127 1.00 93.81 88 ASN A C 1
ATOM 676 O O . ASN A 1 88 ? -10.790 -12.056 12.967 1.00 93.81 88 ASN A O 1
ATOM 680 N N . PRO A 1 89 ? -11.589 -10.912 14.755 1.00 95.31 89 PRO A N 1
ATOM 681 C CA . PRO A 1 89 ? -12.818 -10.489 14.096 1.00 95.31 89 PRO A CA 1
ATOM 682 C C . PRO A 1 89 ? -12.503 -9.812 12.762 1.00 95.31 89 PRO A C 1
ATOM 684 O O . PRO A 1 89 ? -11.753 -8.835 12.725 1.00 95.31 89 PRO A O 1
ATOM 687 N N . THR A 1 90 ? -13.049 -10.355 11.677 1.00 96.12 90 THR A N 1
ATOM 688 C CA . THR A 1 90 ? -12.752 -9.914 10.313 1.00 96.12 90 THR A CA 1
ATOM 689 C C . THR A 1 90 ? -14.043 -9.518 9.611 1.00 96.12 90 THR A C 1
ATOM 691 O O . THR A 1 90 ? -14.963 -10.325 9.498 1.00 96.12 90 THR A O 1
ATOM 694 N N . LEU A 1 91 ? -14.101 -8.281 9.121 1.00 95.75 91 LEU A N 1
ATOM 695 C CA . LEU A 1 91 ? -15.170 -7.789 8.258 1.00 95.75 91 LEU A CA 1
ATOM 696 C C . LEU A 1 91 ? -14.698 -7.811 6.804 1.00 95.75 91 LEU A C 1
ATOM 698 O O . LEU A 1 91 ? -13.702 -7.172 6.473 1.00 95.75 91 LEU A O 1
ATOM 702 N N . VAL A 1 92 ? -15.430 -8.503 5.934 1.00 97.31 92 VAL A N 1
ATOM 703 C CA . VAL A 1 92 ? -15.162 -8.519 4.490 1.00 97.31 92 VAL A CA 1
ATOM 704 C C . VAL A 1 92 ? -16.250 -7.721 3.780 1.00 97.31 92 VAL A C 1
ATOM 706 O O . VAL A 1 92 ? -17.434 -8.025 3.927 1.00 97.31 92 VAL A O 1
ATOM 709 N N . LEU A 1 93 ? -15.855 -6.697 3.026 1.00 96.94 93 LEU A N 1
ATOM 710 C CA . LEU A 1 93 ? -16.757 -5.853 2.247 1.00 96.94 93 LEU A CA 1
ATOM 711 C C . LEU A 1 93 ? -16.521 -6.069 0.753 1.00 96.94 93 LEU A C 1
ATOM 713 O O . LEU A 1 93 ? -15.393 -5.988 0.271 1.00 96.94 93 LEU A O 1
ATOM 717 N N . GLY A 1 94 ? -17.609 -6.335 0.034 1.00 97.31 94 GLY A N 1
ATOM 718 C CA . GLY A 1 94 ? -17.594 -6.502 -1.413 1.00 97.31 94 GLY A CA 1
ATOM 719 C C . GLY A 1 94 ? -17.681 -5.168 -2.141 1.00 97.31 94 GLY A C 1
ATOM 720 O O . GLY A 1 94 ? -18.602 -4.398 -1.868 1.00 97.31 94 GLY A O 1
ATOM 721 N N . GLY A 1 95 ? -16.769 -4.922 -3.078 1.00 96.00 95 GLY A N 1
ATOM 722 C CA . GLY A 1 95 ? -16.769 -3.724 -3.921 1.00 96.00 95 GLY A CA 1
ATOM 723 C C . GLY A 1 95 ? -15.379 -3.138 -4.148 1.00 96.00 95 GLY A C 1
ATOM 724 O O . GLY A 1 95 ? -14.385 -3.614 -3.602 1.00 96.00 95 GLY A O 1
ATOM 725 N N . PHE A 1 96 ? -15.325 -2.093 -4.970 1.00 95.69 96 PHE A N 1
ATOM 726 C CA . PHE A 1 96 ? -14.105 -1.336 -5.230 1.00 95.69 96 PHE A CA 1
ATOM 727 C C . PHE A 1 96 ? -13.715 -0.499 -4.013 1.00 95.69 96 PHE A C 1
ATOM 729 O O . PHE A 1 96 ? -14.572 0.113 -3.367 1.00 95.69 96 PHE A O 1
ATOM 736 N N . TRP A 1 97 ? -12.419 -0.444 -3.697 1.00 95.81 97 TRP A N 1
ATOM 737 C CA . TRP A 1 97 ? -11.947 0.318 -2.541 1.00 95.81 97 TRP A CA 1
ATOM 738 C C . TRP A 1 97 ? -12.321 1.797 -2.668 1.00 95.81 97 TRP A C 1
ATOM 740 O O . TRP A 1 97 ? -12.671 2.400 -1.659 1.00 95.81 97 TRP A O 1
ATOM 750 N N . GLN A 1 98 ? -12.327 2.339 -3.893 1.00 94.69 98 GLN A N 1
ATOM 751 C CA . GLN A 1 98 ? -12.673 3.724 -4.217 1.00 94.69 98 GLN A CA 1
ATOM 752 C C . GLN A 1 98 ? -14.031 4.130 -3.631 1.00 94.69 98 GLN A C 1
ATOM 754 O O . GLN A 1 98 ? -14.183 5.240 -3.137 1.00 94.69 98 GLN A O 1
ATOM 759 N N . GLU A 1 99 ? -15.002 3.216 -3.638 1.00 95.56 99 GLU A N 1
ATOM 760 C CA . GLU A 1 99 ? -16.351 3.455 -3.119 1.00 95.56 99 GLU A CA 1
ATOM 761 C C . GLU A 1 99 ? -16.447 3.136 -1.621 1.00 95.56 99 GLU A C 1
ATOM 763 O O . GLU A 1 99 ? -17.130 3.814 -0.849 1.00 95.56 99 GLU A O 1
ATOM 768 N N . LEU A 1 100 ? -15.768 2.071 -1.186 1.00 96.19 100 LEU A N 1
ATOM 769 C CA . LEU A 1 100 ? -15.891 1.564 0.179 1.00 96.19 100 LEU A CA 1
ATOM 770 C C . LEU A 1 100 ? -15.213 2.480 1.204 1.00 96.19 100 LEU A C 1
ATOM 772 O O . LEU A 1 100 ? -15.756 2.680 2.294 1.00 96.19 100 LEU A O 1
ATOM 776 N N . VAL A 1 101 ? -14.062 3.069 0.867 1.00 95.81 101 VAL A N 1
ATOM 777 C CA . VAL A 1 101 ? -13.270 3.904 1.791 1.00 95.81 101 VAL A CA 1
ATOM 778 C C . VAL A 1 101 ? -14.012 5.159 2.250 1.00 95.81 101 VAL A C 1
ATOM 780 O O . VAL A 1 101 ? -13.798 5.620 3.374 1.00 95.81 101 VAL A O 1
ATOM 783 N N . GLU A 1 102 ? -14.933 5.685 1.438 1.00 94.00 102 GLU A N 1
ATOM 784 C CA . GLU A 1 102 ? -15.737 6.875 1.754 1.00 94.00 102 GLU A CA 1
ATOM 785 C C . GLU A 1 102 ? -16.690 6.674 2.942 1.00 94.00 102 GLU A C 1
ATOM 787 O O . GLU A 1 102 ? -17.150 7.643 3.566 1.00 94.00 102 GLU A O 1
ATOM 792 N N . SER A 1 103 ? -17.004 5.411 3.243 1.00 93.00 103 SER A N 1
ATOM 793 C CA . SER A 1 103 ? -17.880 5.019 4.349 1.00 93.00 103 SER A CA 1
ATOM 794 C C . SER A 1 103 ? -17.150 4.948 5.692 1.00 93.00 103 SER A C 1
ATOM 796 O O . SER A 1 103 ? -17.800 4.797 6.722 1.00 93.00 103 SER A O 1
ATOM 798 N N . PHE A 1 104 ? -15.818 5.055 5.698 1.00 94.56 104 PHE A N 1
ATOM 799 C CA . PHE A 1 104 ? -15.009 5.015 6.912 1.00 94.56 104 PHE A CA 1
ATOM 800 C C . PHE A 1 104 ? -14.602 6.417 7.347 1.00 94.56 104 PHE A C 1
ATOM 802 O O . PHE A 1 104 ? -14.149 7.234 6.542 1.00 94.56 104 PHE A O 1
ATOM 809 N N . GLU A 1 105 ? -14.705 6.674 8.646 1.00 95.69 105 GLU A N 1
ATOM 810 C CA . GLU A 1 105 ? -14.251 7.927 9.240 1.00 95.69 105 GLU A CA 1
ATOM 811 C C . GLU A 1 105 ? -12.714 8.025 9.229 1.00 95.69 105 GLU A C 1
ATOM 813 O O . GLU A 1 105 ? -12.016 7.000 9.257 1.00 95.69 105 GLU A O 1
ATOM 818 N N . PRO A 1 106 ? -12.144 9.242 9.206 1.00 96.81 106 PRO A N 1
ATOM 819 C CA . PRO A 1 106 ? -10.712 9.426 9.402 1.00 96.81 106 PRO A CA 1
ATOM 820 C C . PRO A 1 106 ? -10.215 8.777 10.703 1.00 96.81 106 PRO A C 1
ATOM 822 O O . PRO A 1 106 ? -10.946 8.709 11.690 1.00 96.81 106 PRO A O 1
ATOM 825 N N . ASN A 1 107 ? -8.949 8.351 10.737 1.00 96.44 107 ASN A N 1
ATOM 826 C CA . ASN A 1 107 ? -8.322 7.732 11.918 1.00 96.44 107 ASN A CA 1
ATOM 827 C C . ASN A 1 107 ? -8.998 6.425 12.400 1.00 96.44 107 ASN A C 1
ATOM 829 O O . ASN A 1 107 ? -8.917 6.055 13.577 1.00 96.44 107 ASN A O 1
ATOM 833 N N . SER A 1 108 ? -9.657 5.692 11.505 1.00 95.31 108 SER A N 1
ATOM 834 C CA . SER A 1 108 ? -10.305 4.420 11.841 1.00 95.31 108 SER A CA 1
ATOM 835 C C . SER A 1 108 ? -9.303 3.285 12.087 1.00 95.31 108 SER A C 1
ATOM 837 O O . SER A 1 108 ? -9.548 2.436 12.948 1.00 95.31 108 SER A O 1
ATOM 839 N N . PHE A 1 109 ? -8.150 3.295 11.409 1.00 96.62 109 PHE A N 1
ATOM 840 C CA . PHE A 1 109 ? -7.233 2.152 11.341 1.00 96.62 109 PHE A CA 1
ATOM 841 C C . PHE A 1 109 ? -5.875 2.419 11.997 1.00 96.62 109 PHE A C 1
ATOM 843 O O . PHE A 1 109 ? -5.341 3.520 11.934 1.00 96.62 109 PHE A O 1
ATOM 850 N N . SER A 1 110 ? -5.279 1.394 12.607 1.00 97.00 110 SER A N 1
ATOM 851 C CA . SER A 1 110 ? -3.892 1.448 13.107 1.00 97.00 110 SER A CA 1
ATOM 852 C C . SER A 1 110 ? -2.867 0.968 12.076 1.00 97.00 110 SER A C 1
ATOM 854 O O . SER A 1 110 ? -1.679 1.248 12.211 1.00 97.00 110 SER A O 1
ATOM 856 N N . GLY A 1 111 ? -3.317 0.237 11.060 1.00 97.69 111 GLY A N 1
ATOM 857 C CA . GLY A 1 111 ? -2.481 -0.275 9.987 1.00 97.69 111 GLY A CA 1
ATOM 858 C C . GLY A 1 111 ? -3.307 -0.492 8.728 1.00 97.69 111 GLY A C 1
ATOM 859 O O . GLY A 1 111 ? -4.481 -0.851 8.824 1.00 97.69 111 GLY A O 1
ATOM 860 N N . VAL A 1 112 ? -2.698 -0.258 7.571 1.00 98.38 112 VAL A N 1
ATOM 861 C CA . VAL A 1 112 ? -3.300 -0.466 6.255 1.00 98.38 112 VAL A CA 1
ATOM 862 C C . VAL A 1 112 ? -2.288 -1.190 5.372 1.00 98.38 112 VAL A C 1
ATOM 864 O O . VAL A 1 112 ? -1.149 -0.746 5.237 1.00 98.38 112 VAL A O 1
ATOM 867 N N . LEU A 1 113 ? -2.723 -2.301 4.783 1.00 98.31 113 LEU A N 1
ATOM 868 C CA . LEU A 1 113 ? -2.023 -3.013 3.718 1.00 98.31 113 LEU A CA 1
ATOM 869 C C . LEU A 1 113 ? -2.807 -2.792 2.426 1.00 98.31 113 LEU A C 1
ATOM 871 O O . LEU A 1 113 ? -4.019 -3.010 2.417 1.00 98.31 113 LEU A O 1
ATOM 875 N N . PHE A 1 114 ? -2.126 -2.384 1.360 1.00 97.88 114 PHE A N 1
ATOM 876 C CA . PHE A 1 114 ? -2.729 -2.270 0.035 1.00 97.88 114 PHE A CA 1
ATOM 877 C C . PHE A 1 114 ? -2.014 -3.186 -0.955 1.00 97.88 114 PHE A C 1
ATOM 879 O O . PHE A 1 114 ? -0.817 -3.038 -1.198 1.00 97.88 114 PHE A O 1
ATOM 886 N N . ASP A 1 115 ? -2.769 -4.132 -1.505 1.00 95.00 115 ASP A N 1
ATOM 887 C CA . ASP A 1 115 ? -2.316 -5.113 -2.491 1.00 95.00 115 ASP A CA 1
ATOM 888 C C . ASP A 1 115 ? -3.478 -5.404 -3.450 1.00 95.00 115 ASP A C 1
ATOM 890 O O . ASP A 1 115 ? -4.226 -6.369 -3.292 1.00 95.00 115 ASP A O 1
ATOM 894 N N . ALA A 1 116 ? -3.711 -4.473 -4.375 1.00 92.25 116 ALA A N 1
ATOM 895 C CA . ALA A 1 116 ? -4.750 -4.581 -5.392 1.00 92.25 116 ALA A CA 1
ATOM 896 C C . ALA A 1 116 ? -4.116 -4.822 -6.763 1.00 92.25 116 ALA A C 1
ATOM 898 O O . ALA A 1 116 ? -3.066 -4.264 -7.084 1.00 92.25 116 ALA A O 1
ATOM 899 N N . TYR A 1 117 ? -4.776 -5.637 -7.585 1.00 89.19 117 TYR A N 1
ATOM 900 C CA . TYR A 1 117 ? -4.323 -5.889 -8.946 1.00 89.19 117 TYR A CA 1
ATOM 901 C C . TYR A 1 117 ? -4.736 -4.732 -9.872 1.00 89.19 117 TYR A C 1
ATOM 903 O O . TYR A 1 117 ? -5.914 -4.365 -9.865 1.00 89.19 117 TYR A O 1
ATOM 911 N N . PRO A 1 118 ? -3.818 -4.185 -10.686 1.00 87.44 118 PRO A N 1
ATOM 912 C CA . PRO A 1 118 ? -4.136 -3.110 -11.619 1.00 87.44 118 PRO A CA 1
ATOM 913 C C . PRO A 1 118 ? -5.096 -3.587 -12.717 1.00 87.44 118 PRO A C 1
ATOM 915 O O . PRO A 1 118 ? -4.938 -4.671 -13.278 1.00 87.44 118 PRO A O 1
ATOM 918 N N . LEU A 1 119 ? -6.082 -2.763 -13.063 1.00 88.81 119 LEU A N 1
ATOM 919 C CA . LEU A 1 119 ? -7.063 -3.034 -14.119 1.00 88.81 119 LEU A CA 1
ATOM 920 C C . LEU A 1 119 ? -6.646 -2.458 -15.474 1.00 88.81 119 LEU A C 1
ATOM 922 O O . LEU A 1 119 ? -7.201 -2.836 -16.508 1.00 88.81 119 LEU A O 1
ATOM 926 N N . SER A 1 120 ? -5.660 -1.561 -15.484 1.00 86.69 120 SER A N 1
ATOM 927 C CA . SER A 1 120 ? -5.117 -0.942 -16.691 1.00 86.69 120 SER A CA 1
ATOM 928 C C . SER A 1 120 ? -3.579 -0.946 -16.699 1.00 86.69 120 SER A C 1
ATOM 930 O O . SER A 1 120 ? -2.948 -0.975 -15.643 1.00 86.69 120 SER A O 1
ATOM 932 N N . PRO A 1 121 ? -2.924 -0.873 -17.877 1.00 81.81 121 PRO A N 1
ATOM 933 C CA . PRO A 1 121 ? -1.462 -0.778 -17.946 1.00 81.81 121 PRO A CA 1
ATOM 934 C C . PRO A 1 121 ? -0.882 0.442 -17.210 1.00 81.81 121 PRO A C 1
ATOM 936 O O . PRO A 1 121 ? 0.231 0.381 -16.689 1.00 81.81 121 PRO A O 1
ATOM 939 N N . GLY A 1 122 ? -1.640 1.544 -17.151 1.00 77.69 122 GLY A N 1
ATOM 940 C CA . GLY A 1 122 ? -1.249 2.742 -16.405 1.00 77.69 122 GLY A CA 1
ATOM 941 C C . GLY A 1 122 ? -1.214 2.501 -14.896 1.00 77.69 122 GLY A C 1
ATOM 942 O O . GLY A 1 122 ? -0.275 2.925 -14.231 1.00 77.69 122 GLY A O 1
ATOM 943 N N . GLU A 1 123 ? -2.178 1.745 -14.371 1.00 83.25 123 GLU A N 1
ATOM 944 C CA . GLU A 1 123 ? -2.212 1.324 -12.965 1.00 83.25 123 GLU A CA 1
ATOM 945 C C . GLU A 1 123 ? -1.117 0.312 -12.607 1.00 83.25 123 GLU A C 1
ATOM 947 O O . GLU A 1 123 ? -0.795 0.156 -11.434 1.00 83.25 123 GLU A O 1
ATOM 952 N N . ALA A 1 124 ? -0.538 -0.375 -13.595 1.00 75.19 124 ALA A N 1
ATOM 953 C CA . ALA A 1 124 ? 0.534 -1.349 -13.391 1.00 75.19 124 ALA A CA 1
ATOM 954 C C . ALA A 1 124 ? 1.943 -0.726 -13.354 1.00 75.19 124 ALA A C 1
ATOM 956 O O . ALA A 1 124 ? 2.919 -1.439 -13.132 1.00 75.19 124 ALA A O 1
ATOM 957 N N . SER A 1 125 ? 2.072 0.580 -13.613 1.00 73.69 125 SER A N 1
ATOM 958 C CA . SER A 1 125 ? 3.366 1.257 -13.763 1.00 73.69 125 SER A CA 1
ATOM 959 C C .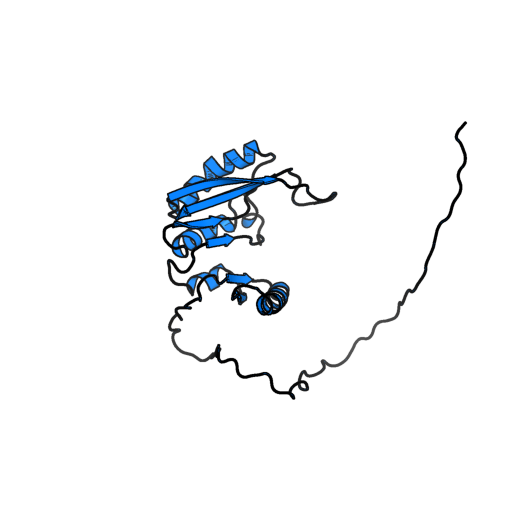 SER A 1 125 ? 3.700 2.145 -12.560 1.00 73.69 125 SER A C 1
ATOM 961 O O . SER A 1 125 ? 2.906 3.002 -12.173 1.00 73.69 125 SER A O 1
ATOM 963 N N . GLY A 1 126 ? 4.912 2.007 -12.010 1.00 79.81 126 GLY A N 1
ATOM 964 C CA . GLY A 1 126 ? 5.393 2.834 -10.894 1.00 79.81 126 GLY A CA 1
ATOM 965 C C . GLY A 1 126 ? 4.508 2.700 -9.651 1.00 79.81 126 GLY A C 1
ATOM 966 O O . GLY A 1 126 ? 4.238 1.593 -9.203 1.00 79.81 126 GLY A O 1
ATOM 967 N N . ASP A 1 127 ? 4.040 3.829 -9.107 1.00 83.38 127 ASP A N 1
ATOM 968 C CA . ASP A 1 127 ? 3.086 3.830 -7.985 1.00 83.38 127 ASP A CA 1
ATOM 969 C C . ASP A 1 127 ? 1.664 3.435 -8.399 1.00 83.38 127 ASP A C 1
ATOM 971 O O . ASP A 1 127 ? 0.862 3.124 -7.529 1.00 83.38 127 ASP A O 1
ATOM 975 N N . GLY A 1 128 ? 1.335 3.465 -9.695 1.00 86.50 128 GLY A N 1
ATOM 976 C CA . GLY A 1 128 ? 0.105 2.891 -10.233 1.00 86.50 128 GLY A CA 1
ATOM 977 C C . GLY A 1 128 ? -1.175 3.176 -9.435 1.00 86.50 128 GLY A C 1
ATOM 978 O O . GLY A 1 128 ? -1.430 4.300 -8.994 1.00 86.50 128 GLY A O 1
ATOM 979 N N . GLU A 1 129 ? -1.962 2.119 -9.229 1.00 90.25 129 GLU A N 1
ATOM 980 C CA . GLU A 1 129 ? -3.201 2.143 -8.439 1.00 90.25 129 GLU A CA 1
ATOM 981 C C . GLU A 1 129 ? -2.960 2.479 -6.955 1.00 90.25 129 GLU A C 1
ATOM 983 O O . GLU A 1 129 ? -3.731 3.216 -6.337 1.00 90.25 129 GLU A O 1
ATOM 988 N N . VAL A 1 130 ? -1.860 2.002 -6.363 1.00 94.38 130 VAL A N 1
ATOM 989 C CA . VAL A 1 130 ? -1.572 2.266 -4.944 1.00 94.38 130 VAL A CA 1
ATOM 990 C C . VAL A 1 130 ? -1.271 3.746 -4.684 1.00 94.38 130 VAL A C 1
ATOM 992 O O . VAL A 1 130 ? -1.641 4.287 -3.640 1.00 94.38 130 VAL A O 1
ATOM 995 N N . GLY A 1 131 ? -0.691 4.441 -5.662 1.00 95.12 131 GLY A N 1
ATOM 996 C CA . GLY A 1 131 ? -0.442 5.878 -5.623 1.00 95.12 131 GLY A CA 1
ATOM 997 C C . GLY A 1 131 ? -1.727 6.700 -5.537 1.00 95.12 131 GLY A C 1
ATOM 998 O O . GLY A 1 131 ? -1.759 7.713 -4.834 1.00 95.12 131 GLY A O 1
ATOM 999 N N . ALA A 1 132 ? -2.807 6.242 -6.180 1.00 94.44 132 ALA A N 1
ATOM 1000 C CA . ALA A 1 132 ? -4.126 6.864 -6.065 1.00 94.44 132 ALA A CA 1
ATOM 1001 C C . ALA A 1 132 ? -4.706 6.728 -4.645 1.00 94.44 132 ALA A C 1
ATOM 1003 O O . ALA A 1 132 ? -5.469 7.587 -4.198 1.00 94.44 132 ALA A O 1
ATOM 1004 N N . PHE A 1 133 ? -4.293 5.698 -3.904 1.00 97.31 133 PHE A N 1
ATOM 1005 C CA . PHE A 1 133 ? -4.771 5.413 -2.557 1.00 97.31 133 PHE A CA 1
ATOM 1006 C C . PHE A 1 133 ? -4.008 6.153 -1.442 1.00 97.31 133 PHE A C 1
ATOM 1008 O O . PHE A 1 133 ? -4.501 6.230 -0.319 1.00 97.31 133 PHE A O 1
ATOM 1015 N N . PHE A 1 134 ? -2.845 6.766 -1.704 1.00 98.19 134 PHE A N 1
ATOM 1016 C CA . PHE A 1 134 ? -2.003 7.367 -0.651 1.00 98.19 134 PHE A CA 1
ATOM 1017 C C . PHE A 1 134 ? -2.734 8.369 0.256 1.00 98.19 134 PHE A C 1
ATOM 1019 O O . PHE A 1 134 ? -2.559 8.337 1.475 1.00 98.19 134 PHE A O 1
ATOM 1026 N N . ARG A 1 135 ? -3.566 9.250 -0.316 1.00 97.94 135 ARG A N 1
ATOM 1027 C CA . ARG A 1 135 ? -4.331 10.237 0.470 1.00 97.94 135 ARG A CA 1
ATOM 1028 C C . ARG A 1 135 ? -5.399 9.579 1.337 1.00 97.94 135 ARG A C 1
ATOM 1030 O O . ARG A 1 135 ? -5.597 9.997 2.475 1.00 97.94 135 ARG A O 1
ATOM 1037 N N . GLU A 1 136 ? -6.051 8.541 0.823 1.00 98.12 136 GLU A N 1
ATOM 1038 C CA . GLU A 1 136 ? -7.042 7.777 1.579 1.00 98.12 136 GLU A CA 1
ATOM 1039 C C . GLU A 1 136 ? -6.374 6.967 2.689 1.00 98.12 136 GLU A C 1
ATOM 1041 O O . GLU A 1 136 ? -6.824 7.025 3.831 1.00 98.12 136 GLU A O 1
ATOM 1046 N N . ALA A 1 137 ? -5.246 6.310 2.410 1.00 98.25 137 ALA A N 1
ATOM 1047 C CA . ALA A 1 137 ? -4.444 5.623 3.419 1.00 98.25 137 ALA A CA 1
ATOM 1048 C C . ALA A 1 137 ? -4.052 6.573 4.558 1.00 98.25 137 ALA A C 1
ATOM 1050 O O . ALA A 1 137 ? -4.285 6.264 5.729 1.00 98.25 137 ALA A O 1
ATOM 1051 N N . ALA A 1 138 ? -3.529 7.755 4.212 1.00 98.31 138 ALA A N 1
ATOM 1052 C CA . ALA A 1 138 ? -3.211 8.783 5.187 1.00 98.31 138 ALA A CA 1
ATOM 1053 C C . ALA A 1 138 ? -4.462 9.174 5.976 1.00 98.31 138 ALA A C 1
ATOM 1055 O O . ALA A 1 138 ? -4.439 9.044 7.188 1.00 98.31 138 ALA A O 1
ATOM 1056 N N . ARG A 1 139 ? -5.579 9.553 5.339 1.00 98.19 139 ARG A N 1
ATOM 1057 C CA . ARG A 1 139 ? -6.837 9.933 6.017 1.00 98.19 139 ARG A CA 1
ATOM 1058 C C . ARG A 1 139 ? -7.342 8.864 6.994 1.00 98.19 139 ARG A C 1
ATOM 1060 O O . ARG A 1 139 ? -7.789 9.207 8.094 1.00 98.19 139 ARG A O 1
ATOM 1067 N N . LEU A 1 140 ? -7.286 7.597 6.596 1.00 98.19 140 LEU A N 1
ATOM 1068 C CA . LEU A 1 140 ? -7.835 6.450 7.317 1.00 98.19 140 LEU A CA 1
ATOM 1069 C C . LEU A 1 140 ? -6.992 6.017 8.524 1.00 98.19 140 LEU A C 1
ATOM 1071 O O . LEU A 1 140 ? -7.548 5.502 9.498 1.00 98.19 140 LEU A O 1
ATOM 1075 N N . LEU A 1 141 ? -5.675 6.224 8.490 1.00 98.44 141 LEU A N 1
ATOM 1076 C CA . LEU A 1 141 ? -4.769 5.818 9.565 1.00 98.44 141 LEU A CA 1
ATOM 1077 C C . LEU A 1 141 ? -4.831 6.748 10.773 1.00 98.44 141 LEU A C 1
ATOM 1079 O O . LEU A 1 141 ? -4.944 7.950 10.627 1.00 98.44 141 LEU A O 1
ATOM 1083 N N . ARG A 1 142 ? -4.717 6.225 11.989 1.00 97.19 142 ARG A N 1
ATOM 1084 C CA . ARG A 1 142 ? -4.491 7.032 13.201 1.00 97.19 142 ARG A CA 1
ATOM 1085 C C . ARG A 1 142 ? -3.086 7.651 13.171 1.00 97.19 142 ARG A C 1
ATOM 1087 O O . ARG A 1 142 ? -2.222 7.097 12.493 1.00 97.19 142 ARG A O 1
ATOM 1094 N N . PRO A 1 143 ? -2.815 8.726 13.936 1.00 97.25 143 PRO A N 1
ATOM 1095 C CA . PRO A 1 143 ? -1.441 9.164 14.183 1.00 97.25 143 PRO A CA 1
ATOM 1096 C C . PRO A 1 143 ? -0.582 8.001 14.704 1.00 97.25 143 PRO A C 1
ATOM 1098 O O . PRO A 1 143 ? -1.021 7.254 15.583 1.00 97.25 143 PRO A O 1
ATOM 1101 N N . GLY A 1 144 ? 0.609 7.817 14.136 1.00 97.56 144 GLY A N 1
ATOM 1102 C CA . GLY A 1 144 ? 1.494 6.678 14.394 1.00 97.56 144 GLY A CA 1
ATOM 1103 C C . GLY A 1 144 ? 1.086 5.373 13.695 1.00 97.56 144 GLY A C 1
ATOM 1104 O O . GLY A 1 144 ? 1.739 4.346 13.880 1.00 97.56 144 GLY A O 1
ATOM 1105 N N . GLY A 1 145 ? 0.005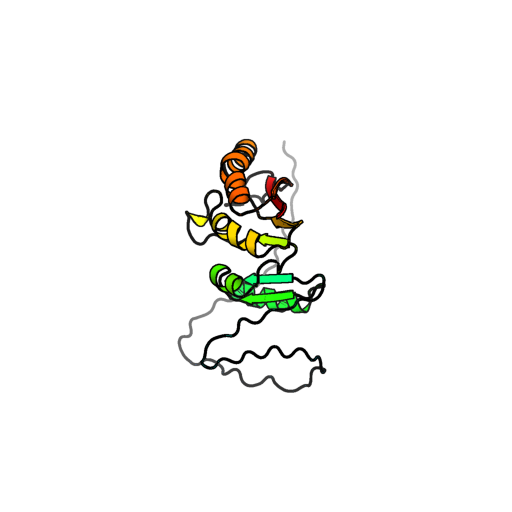 5.381 12.912 1.00 97.81 145 GLY A N 1
ATOM 1106 C CA . GLY A 1 145 ? -0.446 4.239 12.126 1.00 97.81 145 GLY A CA 1
ATOM 1107 C C . GLY A 1 145 ? 0.457 3.966 10.922 1.00 97.81 145 GLY A C 1
ATOM 1108 O O . GLY A 1 145 ? 1.094 4.874 10.391 1.00 97.81 145 GLY A O 1
ATOM 1109 N N . CYS A 1 146 ? 0.504 2.706 10.488 1.00 98.38 146 CYS A N 1
ATOM 1110 C CA . CYS A 1 146 ? 1.409 2.247 9.434 1.00 98.38 146 CYS A CA 1
ATOM 1111 C C . CYS A 1 146 ? 0.671 1.938 8.126 1.00 98.38 146 CYS A C 1
ATOM 1113 O O . CYS A 1 146 ? -0.281 1.159 8.118 1.00 98.38 146 CYS A O 1
ATOM 1115 N N . PHE A 1 147 ? 1.150 2.491 7.017 1.00 98.69 147 PHE A N 1
ATOM 1116 C CA . PHE A 1 147 ? 0.769 2.111 5.665 1.00 98.69 147 PHE A CA 1
ATOM 1117 C C . PHE A 1 147 ? 1.893 1.307 5.007 1.00 98.69 147 PHE A C 1
ATOM 1119 O O . PHE A 1 147 ? 3.057 1.715 5.033 1.00 98.69 147 PHE A O 1
ATOM 1126 N N . THR A 1 148 ? 1.545 0.170 4.409 1.00 98.44 148 THR A N 1
ATOM 1127 C CA . THR A 1 148 ? 2.480 -0.677 3.667 1.00 98.44 148 THR A CA 1
ATOM 1128 C C . THR A 1 148 ? 1.825 -1.250 2.413 1.00 98.44 148 THR A C 1
ATOM 1130 O O . THR A 1 148 ? 0.601 -1.380 2.333 1.00 98.44 148 THR A O 1
ATOM 1133 N N . PHE A 1 149 ? 2.647 -1.554 1.418 1.00 97.19 149 PHE A N 1
ATOM 1134 C CA . PHE A 1 149 ? 2.238 -2.085 0.124 1.00 97.19 149 PHE A CA 1
ATOM 1135 C C . PHE A 1 149 ? 3.414 -2.815 -0.530 1.00 97.19 149 PHE A C 1
ATOM 1137 O O . PHE A 1 149 ? 4.542 -2.766 -0.043 1.00 97.19 149 PHE A O 1
ATOM 1144 N N . TYR A 1 150 ? 3.157 -3.524 -1.619 1.00 93.31 150 TYR A N 1
ATOM 1145 C CA . TYR A 1 150 ? 4.215 -4.062 -2.466 1.00 93.31 150 TYR A CA 1
ATOM 1146 C C . TYR A 1 150 ? 4.736 -2.968 -3.404 1.00 93.31 150 TYR A C 1
ATOM 1148 O O . TYR A 1 150 ? 3.935 -2.284 -4.039 1.00 93.31 150 TYR A O 1
ATOM 1156 N N . TYR A 1 151 ? 6.056 -2.819 -3.532 1.00 93.81 151 TYR A N 1
ATOM 1157 C CA . TYR A 1 151 ? 6.650 -1.924 -4.522 1.00 93.81 151 TYR A CA 1
ATOM 1158 C C . TYR A 1 151 ? 7.708 -2.640 -5.358 1.00 93.81 151 TYR A C 1
ATOM 1160 O O . TYR A 1 151 ? 8.674 -3.204 -4.832 1.00 93.81 151 TYR A O 1
ATOM 1168 N N . ASP A 1 152 ? 7.547 -2.561 -6.676 1.00 90.25 152 ASP A N 1
ATOM 1169 C CA . ASP A 1 152 ? 8.577 -2.964 -7.616 1.00 90.25 152 ASP A CA 1
ATOM 1170 C C . ASP A 1 152 ? 8.567 -2.089 -8.868 1.00 90.25 152 ASP A C 1
ATOM 1172 O O . ASP A 1 152 ? 7.606 -2.065 -9.633 1.00 90.25 152 ASP A O 1
ATOM 1176 N N . ALA A 1 153 ? 9.669 -1.382 -9.084 1.00 89.12 153 ALA A N 1
ATOM 1177 C CA . ALA A 1 153 ? 9.897 -0.561 -10.262 1.00 89.12 153 ALA A CA 1
ATOM 1178 C C . ALA A 1 153 ? 11.308 -0.806 -10.811 1.00 89.12 153 ALA A C 1
ATOM 1180 O O . ALA A 1 153 ? 12.194 -1.306 -10.116 1.00 89.12 153 ALA A O 1
ATOM 1181 N N . GLY A 1 154 ? 11.530 -0.454 -12.077 1.00 88.94 154 GLY A N 1
ATOM 1182 C CA . GLY A 1 154 ? 12.827 -0.627 -12.735 1.00 88.94 154 GLY A CA 1
ATOM 1183 C C . GLY A 1 154 ? 13.205 -2.086 -13.020 1.00 88.94 154 GLY A C 1
ATOM 1184 O O . GLY A 1 154 ? 12.468 -3.028 -12.727 1.00 88.94 154 GLY A O 1
ATOM 1185 N N . SER A 1 155 ? 14.374 -2.286 -13.624 1.00 89.69 155 SER A N 1
ATOM 1186 C CA . SER A 1 155 ? 14.848 -3.603 -14.076 1.00 89.69 155 SER A CA 1
ATOM 1187 C C . SER A 1 155 ? 15.594 -4.391 -12.992 1.00 89.69 155 SER A C 1
ATOM 1189 O O . SER A 1 155 ? 15.662 -5.619 -13.048 1.00 89.69 155 SER A O 1
ATOM 1191 N N . ASN A 1 156 ? 16.128 -3.701 -11.982 1.00 92.44 156 ASN A N 1
ATOM 1192 C CA . ASN A 1 156 ? 16.948 -4.271 -10.914 1.00 92.44 156 ASN A CA 1
ATOM 1193 C C . ASN A 1 156 ? 16.702 -3.570 -9.567 1.00 92.44 156 ASN A C 1
ATOM 1195 O O . ASN A 1 156 ? 16.015 -2.553 -9.492 1.00 92.44 156 ASN A O 1
ATOM 1199 N N . TRP A 1 157 ? 17.287 -4.109 -8.494 1.00 93.69 157 TRP A N 1
ATOM 1200 C CA . TRP A 1 157 ? 17.110 -3.595 -7.132 1.00 93.69 157 TRP A CA 1
ATOM 1201 C C . TRP A 1 157 ? 17.528 -2.127 -6.962 1.00 93.69 157 TRP A C 1
ATOM 1203 O O . TRP A 1 157 ? 16.820 -1.354 -6.319 1.00 93.69 157 TRP A O 1
ATOM 1213 N N . LEU A 1 158 ? 18.663 -1.722 -7.542 1.00 95.12 158 LEU A N 1
ATOM 1214 C CA . LEU A 1 158 ? 19.164 -0.356 -7.385 1.00 95.12 158 LEU A CA 1
ATOM 1215 C C . LEU A 1 158 ? 18.245 0.657 -8.078 1.00 95.12 158 LEU A C 1
ATOM 1217 O O . LEU A 1 158 ? 18.005 1.732 -7.533 1.00 95.12 158 LEU A O 1
ATOM 1221 N N . GLU A 1 159 ? 17.721 0.314 -9.254 1.00 94.94 159 GLU A N 1
ATOM 1222 C CA . GLU A 1 159 ? 16.713 1.122 -9.947 1.00 94.94 159 GLU A CA 1
ATOM 1223 C C . GLU A 1 159 ? 15.403 1.198 -9.162 1.00 94.94 159 GLU A C 1
ATOM 1225 O O . GLU A 1 159 ? 14.861 2.291 -9.023 1.00 94.94 159 GLU A O 1
ATOM 1230 N N . CYS A 1 160 ? 14.949 0.082 -8.582 1.00 94.75 160 CYS A N 1
ATOM 1231 C CA . CYS A 1 160 ? 13.751 0.028 -7.741 1.00 94.75 160 CYS A CA 1
ATOM 1232 C C . CYS A 1 160 ? 13.846 0.999 -6.555 1.00 94.75 160 CYS A C 1
ATOM 1234 O O . CYS A 1 160 ? 12.996 1.873 -6.391 1.00 94.75 160 CYS A O 1
ATOM 1236 N N . VAL A 1 161 ? 14.932 0.927 -5.779 1.00 96.31 161 VAL A N 1
ATOM 1237 C CA . VAL A 1 161 ? 15.154 1.824 -4.631 1.00 96.31 161 VAL A CA 1
ATOM 1238 C C . VAL A 1 161 ? 15.275 3.287 -5.073 1.00 96.31 161 VAL A C 1
ATOM 1240 O O . VAL A 1 161 ? 14.745 4.183 -4.417 1.00 96.31 161 VAL A O 1
ATOM 1243 N N . ARG A 1 162 ? 15.965 3.560 -6.190 1.00 96.75 162 ARG A N 1
ATOM 1244 C CA . ARG A 1 162 ? 16.096 4.927 -6.721 1.00 96.75 162 ARG A CA 1
ATOM 1245 C C . ARG A 1 162 ? 14.744 5.506 -7.132 1.00 96.75 162 ARG A C 1
ATOM 1247 O O . ARG A 1 162 ? 14.456 6.635 -6.743 1.00 96.75 162 ARG A O 1
ATOM 1254 N N . ALA A 1 163 ? 13.932 4.743 -7.862 1.00 95.50 163 ALA A N 1
ATOM 1255 C CA . ALA A 1 163 ? 12.586 5.146 -8.262 1.00 95.50 163 ALA A CA 1
ATOM 1256 C C . ALA A 1 163 ? 11.702 5.400 -7.032 1.00 95.50 163 ALA A C 1
ATOM 1258 O O . ALA A 1 163 ? 11.099 6.466 -6.917 1.00 95.50 163 ALA A O 1
ATOM 1259 N N . PHE A 1 164 ? 11.731 4.500 -6.044 1.00 96.88 164 PHE A N 1
ATOM 1260 C CA . PHE A 1 164 ? 10.971 4.661 -4.804 1.00 96.88 164 PHE A CA 1
ATOM 1261 C C . PHE A 1 164 ? 11.325 5.958 -4.055 1.00 96.88 164 PHE A C 1
ATOM 1263 O O . PHE A 1 164 ? 10.452 6.718 -3.625 1.00 96.88 164 PHE A O 1
ATOM 1270 N N . ARG A 1 165 ? 12.622 6.251 -3.908 1.00 97.31 165 ARG A N 1
ATOM 1271 C CA . ARG A 1 165 ? 13.094 7.469 -3.229 1.00 97.31 165 ARG A CA 1
ATOM 1272 C C . ARG A 1 165 ? 12.768 8.740 -4.003 1.00 97.31 165 ARG A C 1
ATOM 1274 O O . ARG A 1 165 ? 12.393 9.736 -3.390 1.00 97.31 165 ARG A O 1
ATOM 1281 N N . ALA A 1 166 ? 12.945 8.720 -5.322 1.00 96.81 166 ALA A N 1
ATOM 1282 C CA . ALA A 1 166 ? 12.799 9.904 -6.162 1.00 96.81 166 ALA A CA 1
ATOM 1283 C C . ALA A 1 166 ? 11.334 10.237 -6.479 1.00 96.81 166 ALA A C 1
ATOM 1285 O O . ALA A 1 166 ? 10.985 11.412 -6.567 1.00 96.81 166 ALA A O 1
ATOM 1286 N N . GLU A 1 167 ? 10.477 9.227 -6.634 1.00 95.56 167 GLU A N 1
ATOM 1287 C CA . GLU A 1 167 ? 9.118 9.399 -7.156 1.00 95.56 167 GLU A CA 1
ATOM 1288 C C . GLU A 1 167 ? 8.045 9.118 -6.101 1.00 95.56 167 GLU A C 1
ATOM 1290 O O . GLU A 1 167 ? 7.119 9.916 -5.937 1.00 95.56 167 GLU A O 1
ATOM 1295 N N . THR A 1 168 ? 8.174 8.020 -5.355 1.00 97.06 168 THR A N 1
ATOM 1296 C CA . THR A 1 168 ? 7.137 7.542 -4.427 1.00 97.06 168 THR A CA 1
ATOM 1297 C C . THR A 1 168 ? 7.188 8.248 -3.077 1.00 97.06 168 THR A C 1
ATOM 1299 O O . THR A 1 168 ? 6.172 8.737 -2.576 1.00 97.06 168 THR A O 1
ATOM 1302 N N . THR A 1 169 ? 8.379 8.354 -2.480 1.00 98.12 169 THR A N 1
ATOM 1303 C CA . THR A 1 169 ? 8.577 8.973 -1.159 1.00 98.12 169 THR A CA 1
ATOM 1304 C C . THR A 1 169 ? 8.030 10.409 -1.090 1.00 98.12 169 THR A C 1
ATOM 1306 O O . THR A 1 169 ? 7.311 10.714 -0.132 1.00 98.12 169 THR A O 1
ATOM 1309 N N . PRO A 1 170 ? 8.266 11.298 -2.081 1.00 98.19 170 PRO A N 1
ATOM 1310 C CA . PRO A 1 170 ? 7.684 12.641 -2.074 1.00 98.19 170 PRO A CA 1
ATOM 1311 C C . PRO A 1 170 ? 6.152 12.641 -2.115 1.00 98.19 170 PRO A C 1
ATOM 1313 O O . PRO A 1 170 ? 5.527 13.457 -1.439 1.00 98.19 170 PRO A O 1
ATOM 1316 N N . LYS A 1 171 ? 5.529 11.712 -2.853 1.00 98.25 171 LYS A N 1
ATOM 1317 C CA . LYS A 1 171 ? 4.063 11.592 -2.921 1.00 98.25 171 LYS A CA 1
ATOM 1318 C C . LYS A 1 171 ? 3.476 11.109 -1.595 1.00 98.25 171 LYS A C 1
ATOM 1320 O O . LYS A 1 171 ? 2.469 11.655 -1.153 1.00 98.25 171 LYS A O 1
ATOM 1325 N N . LEU A 1 172 ? 4.128 10.155 -0.926 1.00 98.44 172 LEU A N 1
ATOM 1326 C CA . LEU A 1 172 ? 3.754 9.726 0.428 1.00 98.44 172 LEU A CA 1
ATOM 1327 C C . LEU A 1 172 ? 3.870 10.891 1.427 1.00 98.44 172 LEU A C 1
ATOM 1329 O O . LEU A 1 172 ? 2.937 11.171 2.178 1.00 98.44 172 LEU A O 1
ATOM 1333 N N . ARG A 1 173 ? 4.971 11.648 1.392 1.00 98.38 173 ARG A N 1
ATOM 1334 C CA . ARG A 1 173 ? 5.138 12.855 2.224 1.00 98.38 173 ARG A CA 1
ATOM 1335 C C . ARG A 1 173 ? 4.025 13.873 1.966 1.00 98.38 173 ARG A C 1
ATOM 1337 O O . ARG A 1 173 ? 3.407 14.350 2.912 1.00 98.38 173 ARG A O 1
ATOM 1344 N N . ALA A 1 174 ? 3.717 14.146 0.699 1.00 98.31 174 ALA A N 1
ATOM 1345 C CA . ALA A 1 174 ? 2.643 15.058 0.306 1.00 98.31 174 ALA A CA 1
ATOM 1346 C C . ALA A 1 174 ? 1.240 14.560 0.704 1.00 98.31 174 ALA A C 1
ATOM 1348 O O . ALA A 1 174 ? 0.341 15.372 0.914 1.00 98.31 174 ALA A O 1
ATOM 1349 N N . ALA A 1 175 ? 1.040 13.244 0.822 1.00 98.19 175 ALA A N 1
ATOM 1350 C CA . ALA A 1 175 ? -0.202 12.654 1.317 1.00 98.19 175 ALA A CA 1
ATOM 1351 C C . ALA A 1 175 ? -0.364 12.768 2.845 1.00 98.19 175 ALA A C 1
ATOM 1353 O O . ALA A 1 175 ? -1.476 12.604 3.340 1.00 98.19 175 ALA A O 1
ATOM 1354 N N . GLY A 1 176 ? 0.708 13.086 3.581 1.00 97.75 176 GLY A N 1
ATOM 1355 C CA . GLY A 1 176 ? 0.673 13.319 5.026 1.00 97.75 176 GLY A CA 1
ATOM 1356 C C . GLY A 1 176 ? 1.417 12.286 5.872 1.00 97.75 176 GLY A C 1
ATOM 1357 O O . GLY A 1 176 ? 1.188 12.241 7.075 1.00 97.75 176 GLY A O 1
ATOM 1358 N N . PHE A 1 177 ? 2.288 11.461 5.281 1.00 98.50 177 PHE A N 1
ATOM 1359 C CA . PHE A 1 177 ? 3.135 10.530 6.036 1.00 98.50 177 PHE A CA 1
ATOM 1360 C C . PHE A 1 177 ? 4.404 11.224 6.556 1.00 98.50 177 PHE A C 1
ATOM 1362 O O . PHE A 1 177 ? 5.188 11.762 5.767 1.00 98.50 177 PHE A O 1
ATOM 1369 N N . GLY A 1 178 ? 4.639 11.181 7.871 1.00 96.50 178 GLY A N 1
ATOM 1370 C CA . GLY A 1 178 ? 5.787 11.807 8.542 1.00 96.50 178 GLY A CA 1
ATOM 1371 C C . GLY A 1 178 ? 7.091 11.011 8.439 1.00 96.50 178 GLY A C 1
ATOM 1372 O O . GLY A 1 178 ? 8.161 11.593 8.278 1.00 96.50 178 GLY A O 1
ATOM 1373 N N . GLU A 1 179 ? 7.009 9.678 8.408 1.00 97.31 179 GLU A N 1
ATOM 1374 C CA . GLU A 1 179 ? 8.165 8.785 8.239 1.00 97.31 179 GLU A CA 1
ATOM 1375 C C . GLU A 1 179 ? 7.913 7.791 7.099 1.00 97.31 179 GLU A C 1
ATOM 1377 O O . GLU A 1 179 ? 6.785 7.370 6.884 1.00 97.31 179 GLU A O 1
ATOM 1382 N N . VAL A 1 180 ? 8.936 7.486 6.301 1.00 98.19 180 VAL A N 1
ATOM 1383 C CA . VAL A 1 180 ? 8.858 6.527 5.186 1.00 98.19 180 VAL A CA 1
ATOM 1384 C C . VAL A 1 180 ? 10.167 5.762 5.224 1.00 98.19 180 VAL A C 1
ATOM 1386 O O . VAL A 1 180 ? 11.227 6.360 5.053 1.00 98.19 180 VAL A O 1
ATOM 1389 N N . GLN A 1 181 ? 10.074 4.472 5.518 1.00 96.94 181 GLN A N 1
ATOM 1390 C CA . GLN A 1 181 ? 11.196 3.546 5.553 1.00 96.94 181 GLN A CA 1
ATOM 1391 C C . GLN A 1 181 ? 11.070 2.542 4.407 1.00 96.94 181 GLN A C 1
ATOM 1393 O O . GLN A 1 181 ? 9.974 2.260 3.914 1.00 96.94 181 GLN A O 1
ATOM 1398 N N . GLU A 1 182 ? 12.210 1.988 4.023 1.00 95.75 182 GLU A N 1
ATOM 1399 C CA . GLU A 1 182 ? 12.338 0.932 3.029 1.00 95.75 182 GLU A CA 1
ATOM 1400 C C . GLU A 1 182 ? 12.696 -0.359 3.756 1.00 95.75 182 GLU A C 1
ATOM 1402 O O . GLU A 1 182 ? 13.683 -0.398 4.491 1.00 95.75 182 GLU A O 1
ATOM 1407 N N . ASP A 1 183 ? 11.918 -1.409 3.534 1.00 95.69 183 ASP A N 1
ATOM 1408 C CA . ASP A 1 183 ? 12.306 -2.773 3.870 1.00 95.69 183 ASP A CA 1
ATOM 1409 C C . ASP A 1 183 ? 12.364 -3.613 2.587 1.00 95.69 183 ASP A C 1
ATOM 1411 O O . ASP A 1 183 ? 11.927 -3.180 1.514 1.00 95.69 183 ASP A O 1
ATOM 1415 N N . GLN A 1 184 ? 12.925 -4.813 2.673 1.00 95.50 184 GLN A N 1
ATOM 1416 C CA . GLN A 1 184 ? 13.011 -5.737 1.551 1.00 95.50 184 GLN A CA 1
ATOM 1417 C C . GLN A 1 184 ? 12.611 -7.144 1.976 1.00 95.50 184 GLN A C 1
ATOM 1419 O O . GLN A 1 184 ? 12.991 -7.634 3.039 1.00 95.50 184 GLN A O 1
ATOM 1424 N N . VAL A 1 185 ? 11.906 -7.836 1.089 1.00 95.12 185 VAL A N 1
ATOM 1425 C CA . VAL A 1 185 ? 11.600 -9.255 1.262 1.00 95.12 185 VAL A CA 1
ATOM 1426 C C . VAL A 1 185 ? 12.331 -10.035 0.186 1.00 95.12 185 VAL A C 1
ATOM 1428 O O . VAL A 1 185 ? 12.123 -9.815 -1.006 1.00 95.12 185 VAL A O 1
ATOM 1431 N N . MET A 1 186 ? 13.195 -10.954 0.620 1.00 95.94 186 MET A N 1
ATOM 1432 C CA . MET A 1 186 ? 13.851 -11.908 -0.271 1.00 95.94 186 MET A CA 1
ATOM 1433 C C . MET A 1 186 ? 12.819 -12.902 -0.800 1.00 95.94 186 MET A C 1
ATOM 1435 O O . MET A 1 186 ? 11.993 -13.417 -0.045 1.00 95.94 186 MET A O 1
ATOM 1439 N N . CYS A 1 187 ? 12.882 -13.211 -2.088 1.00 92.00 187 CYS A N 1
ATOM 1440 C CA . CYS A 1 187 ? 11.983 -14.165 -2.716 1.00 92.00 187 CYS A CA 1
ATOM 1441 C C . CYS A 1 187 ? 12.686 -14.922 -3.844 1.00 92.00 187 CYS A C 1
ATOM 1443 O O . CYS A 1 187 ? 13.638 -14.449 -4.456 1.00 92.00 187 CYS A O 1
ATOM 1445 N N . GLN A 1 188 ? 12.215 -16.135 -4.106 1.00 94.69 188 GLN A N 1
ATOM 1446 C CA . GLN A 1 188 ? 12.673 -16.946 -5.226 1.00 94.69 188 GLN A CA 1
ATOM 1447 C C . GLN A 1 188 ? 11.454 -17.266 -6.085 1.00 94.69 188 GLN A C 1
ATOM 1449 O O . GLN A 1 188 ? 10.645 -18.119 -5.699 1.00 94.69 188 GLN A O 1
ATOM 1454 N N . PRO A 1 189 ? 11.265 -16.558 -7.211 1.00 92.75 189 PRO A N 1
ATOM 1455 C CA . PRO A 1 189 ? 10.138 -16.807 -8.093 1.00 92.75 189 PRO A CA 1
ATOM 1456 C C . PRO A 1 189 ? 10.190 -18.240 -8.616 1.00 92.75 189 PRO A C 1
ATOM 1458 O O . PRO A 1 189 ? 11.261 -18.779 -8.907 1.00 92.75 189 PRO A O 1
ATOM 1461 N N . ARG A 1 190 ? 9.024 -18.879 -8.738 1.00 92.88 190 ARG A N 1
ATOM 1462 C CA . ARG A 1 190 ? 8.956 -20.226 -9.315 1.00 92.88 190 ARG A CA 1
ATOM 1463 C C . ARG A 1 190 ? 9.450 -20.191 -10.770 1.00 92.88 190 ARG A C 1
ATOM 1465 O O . ARG A 1 190 ? 9.181 -19.206 -11.463 1.00 92.88 190 ARG A O 1
ATOM 1472 N N . PRO A 1 191 ? 10.103 -21.262 -11.263 1.00 94.31 191 PRO A N 1
ATOM 1473 C CA . PRO A 1 191 ? 10.433 -21.374 -12.679 1.00 94.31 191 PRO A CA 1
ATOM 1474 C C . PRO A 1 191 ? 9.197 -21.125 -13.551 1.00 94.31 191 PRO A C 1
ATOM 1476 O O . PRO A 1 191 ? 8.134 -21.692 -13.298 1.00 94.31 191 PRO A O 1
ATOM 1479 N N . GLY A 1 192 ? 9.332 -20.256 -14.554 1.00 93.56 192 GLY A N 1
ATOM 1480 C CA . GLY A 1 192 ? 8.230 -19.874 -15.441 1.00 93.56 192 GLY A CA 1
ATOM 1481 C C . GLY A 1 192 ? 7.312 -18.762 -14.918 1.00 93.56 192 GLY A C 1
ATOM 1482 O O . GLY A 1 192 ? 6.292 -18.501 -15.549 1.00 93.56 192 GLY A O 1
ATOM 1483 N N . CYS A 1 193 ? 7.639 -18.092 -13.804 1.00 93.12 193 CYS A N 1
ATOM 1484 C CA . CYS A 1 193 ? 6.922 -16.886 -13.381 1.00 93.12 193 CYS A CA 1
ATOM 1485 C C . CYS A 1 193 ? 6.991 -15.809 -14.476 1.00 93.12 193 CYS A C 1
ATOM 1487 O O . CYS A 1 193 ? 8.075 -15.376 -14.861 1.00 93.12 193 CYS A O 1
ATOM 1489 N N . THR A 1 194 ? 5.834 -15.384 -14.984 1.00 92.06 194 THR A N 1
ATOM 1490 C CA . THR A 1 194 ? 5.747 -14.480 -16.142 1.00 92.06 194 THR A CA 1
ATOM 1491 C C . THR A 1 194 ? 5.728 -13.002 -15.772 1.00 92.06 194 THR A C 1
ATOM 1493 O O . THR A 1 194 ? 5.897 -12.164 -16.650 1.00 92.06 194 THR A O 1
ATOM 1496 N N . TYR A 1 195 ? 5.494 -12.674 -14.499 1.00 86.81 195 TYR A N 1
ATOM 1497 C CA . TYR A 1 195 ? 5.277 -11.295 -14.053 1.00 86.81 195 TYR A CA 1
ATOM 1498 C C . TYR A 1 195 ? 6.309 -10.808 -13.032 1.00 86.81 195 TYR A C 1
ATOM 1500 O O . TYR A 1 195 ? 6.345 -9.620 -12.733 1.00 86.81 195 TYR A O 1
ATOM 1508 N N . PHE A 1 196 ? 7.148 -11.697 -12.491 1.00 90.06 196 PHE A N 1
ATOM 1509 C CA . PHE A 1 196 ? 8.147 -11.326 -11.494 1.00 90.06 196 PHE A CA 1
ATOM 1510 C C . PHE A 1 196 ? 9.354 -12.275 -11.517 1.00 90.06 196 PHE A C 1
ATOM 1512 O O . PHE A 1 196 ? 9.189 -13.494 -11.457 1.00 90.06 196 PHE A O 1
ATOM 1519 N N . TRP A 1 197 ? 10.568 -11.722 -11.595 1.00 90.88 197 TRP A N 1
ATOM 1520 C CA . TRP A 1 197 ? 11.813 -12.481 -11.823 1.00 90.88 197 TRP A CA 1
ATOM 1521 C C . TRP A 1 197 ? 12.981 -12.089 -10.902 1.00 90.88 197 TRP A C 1
ATOM 1523 O O . TRP A 1 197 ? 14.062 -12.667 -11.010 1.00 90.88 197 TRP A O 1
ATOM 1533 N N . LYS A 1 198 ? 12.801 -11.100 -10.020 1.00 92.62 198 LYS A N 1
ATOM 1534 C CA . LYS A 1 198 ? 13.855 -10.595 -9.122 1.00 92.62 198 LYS A CA 1
ATOM 1535 C C . LYS A 1 198 ? 14.015 -11.493 -7.887 1.00 92.62 198 LYS A C 1
ATOM 1537 O O . LYS A 1 198 ? 13.133 -12.286 -7.569 1.00 92.62 198 LYS A O 1
ATOM 1542 N N . ASP A 1 199 ? 15.138 -11.353 -7.179 1.00 93.75 199 ASP A N 1
ATOM 1543 C CA . ASP A 1 199 ? 15.443 -12.095 -5.940 1.00 93.75 199 ASP A CA 1
ATOM 1544 C C . ASP A 1 199 ? 14.857 -11.443 -4.674 1.00 93.75 199 ASP A C 1
ATOM 1546 O O . ASP A 1 199 ? 14.968 -11.979 -3.569 1.00 93.75 199 ASP A O 1
ATOM 1550 N N . ARG A 1 200 ? 14.261 -10.257 -4.822 1.00 94.81 200 ARG A N 1
ATOM 1551 C CA . ARG A 1 200 ? 13.656 -9.465 -3.753 1.00 94.81 200 ARG A CA 1
ATOM 1552 C C . ARG A 1 200 ? 12.726 -8.396 -4.314 1.00 94.81 200 ARG A C 1
ATOM 1554 O O . ARG A 1 200 ? 12.848 -8.019 -5.479 1.00 94.81 200 ARG A O 1
ATOM 1561 N N . PHE A 1 201 ? 11.864 -7.868 -3.457 1.00 94.12 201 PHE A N 1
ATOM 1562 C CA . PHE A 1 201 ? 11.057 -6.675 -3.720 1.00 94.12 201 PHE A CA 1
ATOM 1563 C C . PHE A 1 201 ? 11.062 -5.740 -2.509 1.00 94.12 201 PHE A C 1
ATOM 1565 O O . PHE A 1 201 ? 11.432 -6.146 -1.402 1.00 94.12 201 PHE A O 1
ATOM 1572 N N . LEU A 1 202 ? 10.677 -4.483 -2.738 1.00 96.62 202 LEU A N 1
ATOM 1573 C CA . LEU A 1 202 ? 10.666 -3.436 -1.724 1.00 96.62 202 LEU A CA 1
ATOM 1574 C C . LEU A 1 202 ? 9.313 -3.435 -1.001 1.00 96.62 202 LEU A C 1
ATOM 1576 O O . LEU A 1 202 ? 8.257 -3.545 -1.625 1.00 96.62 202 LEU A O 1
ATOM 1580 N N . VAL A 1 203 ? 9.354 -3.304 0.322 1.00 97.06 203 VAL A N 1
ATOM 1581 C CA . VAL A 1 203 ? 8.173 -3.171 1.180 1.00 97.06 203 VAL A CA 1
ATOM 1582 C C . VAL A 1 203 ? 8.255 -1.832 1.908 1.00 97.06 203 VAL A C 1
ATOM 1584 O O . VAL A 1 203 ? 9.005 -1.703 2.880 1.00 97.06 203 VAL A O 1
ATOM 1587 N N . PRO A 1 204 ? 7.523 -0.803 1.450 1.00 97.62 204 PRO A N 1
ATOM 1588 C CA . PRO A 1 204 ? 7.481 0.479 2.124 1.00 97.62 204 PRO A CA 1
ATOM 1589 C C . PRO A 1 204 ? 6.825 0.364 3.492 1.00 97.62 204 PRO A C 1
ATOM 1591 O O . PRO A 1 204 ? 5.830 -0.343 3.672 1.00 97.62 204 PRO A O 1
ATOM 1594 N N . LYS A 1 205 ? 7.329 1.148 4.438 1.00 98.12 205 LYS A N 1
ATOM 1595 C CA . LYS A 1 205 ? 6.694 1.376 5.733 1.00 98.12 205 LYS A CA 1
ATOM 1596 C C . LYS A 1 205 ? 6.529 2.876 5.937 1.00 98.12 205 LYS A C 1
ATOM 1598 O O . LYS A 1 205 ? 7.476 3.565 6.313 1.00 98.12 205 LYS A O 1
ATOM 1603 N N . ALA A 1 206 ? 5.332 3.381 5.661 1.00 98.38 206 ALA A N 1
ATOM 1604 C CA . ALA A 1 206 ? 4.993 4.791 5.803 1.00 98.38 206 ALA A CA 1
ATOM 1605 C C . ALA A 1 206 ? 4.192 5.022 7.094 1.00 98.38 206 ALA A C 1
ATOM 1607 O O . ALA A 1 206 ? 3.133 4.428 7.284 1.00 98.38 206 ALA A O 1
ATOM 1608 N N . ILE A 1 207 ? 4.693 5.868 7.992 1.00 98.50 207 ILE A N 1
ATOM 1609 C CA . ILE A 1 207 ? 4.051 6.191 9.274 1.00 98.50 207 ILE A CA 1
ATOM 1610 C C . ILE A 1 207 ? 3.350 7.541 9.164 1.00 98.50 207 ILE A C 1
ATOM 1612 O O . ILE A 1 207 ? 3.960 8.512 8.703 1.00 98.50 207 ILE A O 1
ATOM 1616 N N . ARG A 1 208 ? 2.071 7.582 9.558 1.00 95.19 208 ARG A N 1
ATOM 1617 C CA . ARG A 1 208 ? 1.263 8.809 9.605 1.00 95.19 208 ARG A CA 1
ATOM 1618 C C . ARG A 1 208 ? 1.641 9.675 10.801 1.00 95.19 208 ARG A C 1
ATOM 1620 O O . ARG A 1 208 ? 1.604 9.149 11.936 1.00 95.19 208 ARG A O 1
#

Organism: NCBI:txid2562239

Secondary structure (DSSP, 8-state):
--------------------------PPP------SPPP-----------SS-PPPP-----SS-EEEEE--HHHHHHHHHHHHT-SS-EEEEES-HHHHGGGSPTT-EEEEEE----SSTTTTSTTHHHHHHHHHHHHHEEEEEEEEE-B--SSSHHHHHHHIIIIIHHHHHHHT-SEEEEEEEE--PPTT-SS---SEEEEEEEE-

Foldseek 3Di:
DDDDDDDDDDDDDDDDDDDDDDDDDDDDDPDDDDDDDDDDDDDDPDDDDDDDDDDLDADDADPDEEEAEEADPVVLVVVVVVQVVDPHNYHYHYHDCVVVLVSYAFQQDQEDEDDDDAPDPQLVAFCRPVLVCLLSRNRRHHQQGKYKYWFDHDDADVRRVVSCVPPVVVSNVVSPFPDKDKDKDADCDDPPPPPDHYRITIMIITGD